Protein AF-A0A1E3VTG2-F1 (afdb_monomer)

pLDDT: mean 77.95, std 13.01, range [46.25, 97.81]

Sequence (248 aa):
MAAVLILLTIQGVWAVYRYDGRGAEDRGYFTLYVVIWAFVPCVMAFLLFLVAHAERYSARYFIFCAPPLAVMTLLAVENIFLSAKKLLSKIKALDPARHYVRYSLIYAIVVALAIAAPGGRQAASLINEDYRGIAQLVVNTVRGNPSESYVLYEANHTGTLNYYLPKMSKGGVRVEDKIRPSYEKLSAQKFREKIDEIDGHDFLIVAFTHKRLKSYPRTVRRLDELYTRHITQLDRRGRGIIVWDTRK

Nearest PDB structures (foldseek):
  5f98-assembly1_E  TM=1.702E-01  e=2.790E+00  Homo sapiens

Mean predicted aligned error: 12.74 Å

Foldseek 3Di:
DVVLVVLLVVLVVVLVVVVPPPDPDPVSVVSVVLSCVLVVQVVVLVVCCVVVVPVDDDPVSCVSSVVSSLVSVLVSVLVVQVVVCVVCVVPVPDNSNVVCVVCVVVVSVVVCCVPVVVVVVVVVVPDPFPLQVQLLQVLCVCVVCVVFFEAEEEADDPQPNQVRNCVNNVPPDGHPYYNYLVCQVDDPVVVVVCLVVHLVGQKYKYFHGPHAPVSRVPVVVVLVVQFPWDDDDADPRRGHITMTGSDD

Structure (mmCIF, N/CA/C/O backbone):
data_AF-A0A1E3VTG2-F1
#
_entry.id   AF-A0A1E3VTG2-F1
#
loop_
_atom_site.group_PDB
_atom_site.id
_atom_site.type_symbol
_atom_site.label_atom_id
_atom_site.label_alt_id
_atom_site.label_comp_id
_atom_site.label_asym_id
_atom_site.label_entity_id
_atom_site.label_seq_id
_atom_site.pdbx_PDB_ins_code
_atom_site.Cartn_x
_atom_site.Cartn_y
_atom_site.Cartn_z
_atom_site.occupancy
_atom_site.B_iso_or_equiv
_atom_site.auth_seq_id
_atom_site.auth_comp_id
_atom_site.auth_asym_id
_atom_site.auth_atom_id
_atom_site.pdbx_PDB_model_num
ATOM 1 N N . MET A 1 1 ? 9.466 4.259 -20.529 1.00 51.44 1 MET A N 1
ATOM 2 C CA . MET A 1 1 ? 9.025 3.107 -21.351 1.00 51.44 1 MET A CA 1
ATOM 3 C C . MET A 1 1 ? 8.801 3.464 -22.816 1.00 51.44 1 MET A C 1
ATOM 5 O O . MET A 1 1 ? 9.387 2.789 -23.645 1.00 51.44 1 MET A O 1
ATOM 9 N N . ALA A 1 2 ? 8.041 4.516 -23.154 1.00 47.06 2 ALA A N 1
ATOM 10 C CA . ALA A 1 2 ? 7.757 4.871 -24.555 1.00 47.06 2 ALA A CA 1
ATOM 11 C C . ALA A 1 2 ? 9.015 5.017 -25.440 1.00 47.06 2 ALA A C 1
ATOM 13 O O . ALA A 1 2 ? 9.063 4.442 -26.517 1.00 47.06 2 ALA A O 1
ATOM 14 N N . ALA A 1 3 ? 10.071 5.684 -24.958 1.00 50.84 3 ALA A N 1
ATOM 15 C CA . ALA A 1 3 ? 11.323 5.837 -25.710 1.00 50.84 3 ALA A CA 1
ATOM 16 C C . ALA A 1 3 ? 12.054 4.506 -25.989 1.00 50.84 3 ALA A C 1
ATOM 18 O O . ALA A 1 3 ? 12.602 4.322 -27.070 1.00 50.84 3 ALA A O 1
ATOM 19 N N . VAL A 1 4 ? 12.025 3.563 -25.038 1.00 57.47 4 VAL A N 1
ATOM 20 C CA . VAL A 1 4 ? 12.628 2.226 -25.198 1.00 57.47 4 VAL A CA 1
ATOM 21 C C . VAL A 1 4 ? 11.831 1.410 -26.212 1.00 57.47 4 VAL A C 1
ATOM 23 O O . VAL A 1 4 ? 12.418 0.794 -27.090 1.00 57.47 4 VAL A O 1
ATOM 26 N N . LEU A 1 5 ? 10.498 1.466 -26.146 1.00 58.22 5 LEU A N 1
ATOM 27 C CA . LEU A 1 5 ? 9.625 0.825 -27.132 1.00 58.22 5 LEU A CA 1
ATOM 28 C C . LEU A 1 5 ? 9.855 1.387 -28.536 1.00 58.22 5 LEU A C 1
ATOM 30 O O . LEU A 1 5 ? 10.013 0.611 -29.464 1.00 58.22 5 LEU A O 1
ATOM 34 N N . ILE A 1 6 ? 9.960 2.709 -28.689 1.00 63.06 6 ILE A N 1
ATOM 35 C CA . ILE A 1 6 ? 10.255 3.345 -29.982 1.00 63.06 6 ILE A CA 1
ATOM 36 C C . ILE A 1 6 ? 11.611 2.872 -30.530 1.00 63.06 6 ILE A C 1
ATOM 38 O O . ILE A 1 6 ? 11.692 2.500 -31.697 1.00 63.06 6 ILE A O 1
ATOM 42 N N . LEU A 1 7 ? 12.656 2.819 -29.695 1.00 60.12 7 LEU A N 1
ATOM 43 C CA . LEU A 1 7 ? 13.973 2.294 -30.082 1.00 60.12 7 LEU A CA 1
ATOM 44 C C . LEU A 1 7 ? 13.910 0.824 -30.518 1.00 60.12 7 LEU A C 1
ATOM 46 O O . LEU A 1 7 ? 14.493 0.471 -31.541 1.00 60.12 7 LEU A O 1
ATOM 50 N N . LEU A 1 8 ? 13.173 -0.016 -29.786 1.00 61.44 8 LEU A N 1
ATOM 51 C CA . LEU A 1 8 ? 12.979 -1.429 -30.123 1.00 61.44 8 LEU A CA 1
ATOM 52 C C . LEU A 1 8 ? 12.202 -1.608 -31.427 1.00 61.44 8 LEU A C 1
ATOM 54 O O . LEU A 1 8 ? 12.576 -2.449 -32.238 1.00 61.44 8 LEU A O 1
ATOM 58 N N . THR A 1 9 ? 11.159 -0.809 -31.658 1.00 64.44 9 THR A N 1
ATOM 59 C CA . THR A 1 9 ? 10.379 -0.853 -32.899 1.00 64.44 9 THR A CA 1
ATOM 60 C C . THR A 1 9 ? 11.227 -0.408 -34.084 1.00 64.44 9 THR A C 1
ATOM 62 O O . THR A 1 9 ? 11.233 -1.080 -35.110 1.00 64.44 9 THR A O 1
ATOM 65 N N . ILE A 1 10 ? 12.001 0.673 -33.934 1.00 65.88 10 ILE A N 1
ATOM 66 C CA . ILE A 1 10 ? 12.930 1.137 -34.971 1.00 65.88 10 ILE A CA 1
ATOM 67 C C . ILE A 1 10 ? 13.956 0.045 -35.279 1.00 65.88 10 ILE A C 1
ATOM 69 O O . ILE A 1 10 ? 14.172 -0.251 -36.449 1.00 65.88 10 ILE A O 1
ATOM 73 N N . GLN A 1 11 ? 14.541 -0.597 -34.263 1.00 64.38 11 GLN A N 1
ATOM 74 C CA . GLN A 1 11 ? 15.494 -1.690 -34.468 1.00 64.38 11 GLN A CA 1
ATOM 75 C C . GLN A 1 11 ? 14.868 -2.934 -35.098 1.00 64.38 11 GLN A C 1
ATOM 77 O O . GLN A 1 11 ? 15.481 -3.515 -35.988 1.00 64.38 11 GLN A O 1
ATOM 82 N N . GLY A 1 12 ? 13.666 -3.330 -34.676 1.00 64.38 12 GLY A N 1
ATOM 83 C CA . GLY A 1 12 ? 12.935 -4.452 -35.263 1.00 64.38 12 GLY A CA 1
ATOM 84 C C . GLY A 1 12 ? 12.633 -4.212 -36.741 1.00 64.38 12 GLY A C 1
ATOM 85 O O . GLY A 1 12 ? 12.955 -5.050 -37.577 1.00 64.38 12 GLY A O 1
ATOM 86 N N . VAL A 1 13 ? 12.121 -3.025 -37.081 1.00 67.06 13 VAL A N 1
ATOM 87 C CA . VAL A 1 13 ? 11.873 -2.615 -38.473 1.00 67.06 13 VAL A CA 1
ATOM 88 C C . VAL A 1 13 ? 13.174 -2.583 -39.277 1.00 67.06 13 VAL A C 1
ATOM 90 O O . VAL A 1 13 ? 13.206 -3.071 -40.401 1.00 67.06 13 VAL A O 1
ATOM 93 N N . TRP A 1 14 ? 14.269 -2.074 -38.708 1.00 65.06 14 TRP A N 1
ATOM 94 C CA . TRP A 1 14 ? 15.571 -2.050 -39.384 1.00 65.06 14 TRP A CA 1
ATOM 95 C C . TRP A 1 14 ? 16.183 -3.440 -39.589 1.00 65.06 14 TRP A C 1
ATOM 97 O O . TRP A 1 14 ? 16.824 -3.675 -40.613 1.00 65.06 14 TRP A O 1
ATOM 107 N N . ALA A 1 15 ? 15.999 -4.354 -38.634 1.00 62.72 15 ALA A N 1
ATOM 108 C CA . ALA A 1 15 ? 16.453 -5.738 -38.734 1.00 62.72 15 ALA A CA 1
ATOM 109 C C . ALA A 1 15 ? 15.688 -6.490 -39.831 1.00 62.72 15 ALA A C 1
ATOM 111 O O . ALA A 1 15 ? 16.312 -7.152 -40.656 1.00 62.72 15 ALA A O 1
ATOM 112 N N . VAL A 1 16 ? 14.363 -6.314 -39.893 1.00 64.75 16 VAL A N 1
ATOM 113 C CA . VAL A 1 16 ? 13.509 -6.885 -40.947 1.00 64.75 16 VAL A CA 1
ATOM 114 C C . VAL A 1 16 ? 13.827 -6.270 -42.314 1.00 64.75 16 VAL A C 1
ATOM 116 O O . VAL A 1 16 ? 13.991 -6.994 -43.288 1.00 64.75 16 VAL A O 1
ATOM 119 N N . TYR A 1 17 ? 14.011 -4.950 -42.393 1.00 65.56 17 TYR A N 1
ATOM 120 C CA . TYR A 1 17 ? 14.356 -4.268 -43.645 1.00 65.56 17 TYR A CA 1
ATOM 121 C C . TYR A 1 17 ? 15.723 -4.697 -44.202 1.00 65.56 17 TYR A C 1
ATOM 123 O O . TYR A 1 17 ? 15.897 -4.822 -45.410 1.00 65.56 17 TYR A O 1
ATOM 131 N N . ARG A 1 18 ? 16.711 -4.951 -43.332 1.00 61.56 18 ARG A N 1
ATOM 132 C CA . ARG A 1 18 ? 18.023 -5.479 -43.745 1.00 61.56 18 ARG A CA 1
ATOM 133 C C . ARG A 1 18 ? 17.995 -6.957 -44.123 1.00 61.56 18 ARG A C 1
ATOM 135 O O . ARG A 1 18 ? 18.861 -7.375 -44.880 1.00 61.56 18 ARG A O 1
ATOM 142 N N . TYR A 1 19 ? 17.040 -7.723 -43.606 1.00 59.84 19 TYR A N 1
ATOM 143 C CA . TYR A 1 19 ? 16.868 -9.137 -43.935 1.00 59.84 19 TYR A CA 1
ATOM 144 C C . TYR A 1 19 ? 16.386 -9.346 -45.381 1.00 59.84 19 TYR A C 1
ATOM 146 O O . TYR A 1 19 ? 16.818 -10.289 -46.035 1.00 59.84 19 TYR A O 1
ATOM 154 N N . ASP A 1 20 ? 15.563 -8.431 -45.904 1.00 61.31 20 ASP A N 1
ATOM 155 C CA . ASP A 1 20 ? 15.002 -8.507 -47.265 1.00 61.31 20 ASP A CA 1
ATOM 156 C C . ASP A 1 20 ? 16.006 -8.081 -48.369 1.00 61.31 20 ASP A C 1
ATOM 158 O O . ASP A 1 20 ? 15.794 -8.276 -49.568 1.00 61.31 20 ASP A O 1
ATOM 162 N N . GLY A 1 21 ? 17.157 -7.518 -47.978 1.00 51.09 21 GLY A N 1
ATOM 163 C CA . GLY A 1 21 ? 18.262 -7.191 -48.879 1.00 51.09 21 GLY A CA 1
ATOM 164 C C . GLY A 1 21 ? 19.146 -8.409 -49.150 1.00 51.09 21 GLY A C 1
ATOM 165 O O . GLY A 1 21 ? 19.829 -8.890 -48.252 1.00 51.09 21 GLY A O 1
ATOM 166 N N . ARG A 1 22 ? 19.161 -8.892 -50.400 1.00 46.25 22 ARG A N 1
ATOM 167 C CA . ARG A 1 22 ? 19.969 -10.026 -50.898 1.00 46.25 22 ARG A CA 1
ATOM 168 C C . ARG A 1 22 ? 21.415 -9.998 -50.373 1.00 46.25 22 ARG A C 1
ATOM 170 O O . ARG A 1 22 ? 22.254 -9.273 -50.901 1.00 46.25 22 ARG A O 1
ATOM 177 N N . GLY A 1 23 ? 21.685 -10.819 -49.359 1.00 50.31 23 GLY A N 1
ATOM 178 C CA . GLY A 1 23 ? 22.983 -10.936 -48.693 1.00 50.31 23 GLY A CA 1
ATOM 179 C C . GLY A 1 23 ? 22.854 -10.791 -47.180 1.00 50.31 23 GLY A C 1
ATOM 180 O O . GLY A 1 23 ? 23.375 -9.840 -46.604 1.00 50.31 23 GLY A O 1
ATOM 181 N N . ALA A 1 24 ? 22.142 -11.718 -46.533 1.00 50.94 24 ALA A N 1
ATOM 182 C CA . ALA A 1 24 ? 22.062 -11.767 -45.078 1.00 50.94 24 ALA A CA 1
ATOM 183 C C . ALA A 1 24 ? 23.435 -12.156 -44.499 1.00 50.94 24 ALA A C 1
ATOM 185 O O . ALA A 1 24 ? 23.723 -13.330 -44.288 1.00 50.94 24 ALA A O 1
ATOM 186 N N . GLU A 1 25 ? 24.297 -11.162 -44.273 1.00 64.44 25 GLU A N 1
ATOM 187 C CA . GLU A 1 25 ? 25.484 -11.304 -43.428 1.00 64.44 25 GLU A CA 1
ATOM 188 C C . GLU A 1 25 ? 25.061 -11.843 -42.046 1.00 64.44 25 GLU A C 1
ATOM 190 O O . GLU A 1 25 ? 23.999 -11.467 -41.540 1.00 64.44 25 GLU A O 1
ATOM 195 N N . ASP A 1 26 ? 25.902 -12.654 -41.390 1.00 61.91 26 ASP A N 1
ATOM 196 C CA . ASP A 1 26 ? 25.668 -13.266 -40.060 1.00 61.91 26 ASP A CA 1
ATOM 197 C C . ASP A 1 26 ? 25.101 -12.295 -38.998 1.00 61.91 26 ASP A C 1
ATOM 199 O O . ASP A 1 26 ? 24.380 -12.674 -38.071 1.00 61.91 26 ASP A O 1
ATOM 203 N N . ARG A 1 27 ? 25.372 -10.995 -39.161 1.00 61.59 27 ARG A N 1
ATOM 204 C CA . ARG A 1 27 ? 24.855 -9.899 -38.329 1.00 61.59 27 ARG A CA 1
ATOM 205 C C . ARG A 1 27 ? 23.331 -9.738 -38.370 1.00 61.59 27 ARG A C 1
ATOM 207 O O . ARG A 1 27 ? 22.747 -9.329 -37.363 1.00 61.59 27 ARG A O 1
ATOM 214 N N . GLY A 1 28 ? 22.679 -10.034 -39.494 1.00 66.44 28 GLY A N 1
ATOM 215 C CA . GLY A 1 28 ? 21.219 -9.981 -39.627 1.00 66.44 28 GLY A CA 1
ATOM 216 C C . GLY A 1 28 ? 20.533 -11.038 -38.761 1.00 66.44 28 GLY A C 1
ATOM 217 O O . GLY A 1 28 ? 19.631 -10.712 -37.989 1.00 66.44 28 GLY A O 1
ATOM 218 N N . TYR A 1 29 ? 21.042 -12.274 -38.804 1.00 67.62 29 TYR A N 1
ATOM 219 C CA . TYR A 1 29 ? 20.570 -13.384 -37.970 1.00 67.62 29 TYR A CA 1
ATOM 220 C C . TYR A 1 29 ? 20.795 -13.129 -36.484 1.00 67.62 29 TYR A C 1
ATOM 222 O O . TYR A 1 29 ? 19.887 -13.346 -35.686 1.00 67.62 29 TYR A O 1
ATOM 230 N N . PHE A 1 30 ? 21.964 -12.601 -36.110 1.00 68.50 30 PHE A N 1
ATOM 231 C CA . PHE A 1 30 ? 22.236 -12.222 -34.725 1.00 68.50 30 PHE A CA 1
ATOM 232 C C . PHE A 1 30 ? 21.258 -11.150 -34.225 1.00 68.50 30 PHE A C 1
ATOM 234 O O . PHE A 1 30 ? 20.693 -11.277 -33.143 1.00 68.50 30 PHE A O 1
ATOM 241 N N . THR A 1 31 ? 20.995 -10.117 -35.030 1.00 68.12 31 THR A N 1
ATOM 242 C CA . THR A 1 31 ? 20.059 -9.047 -34.648 1.00 68.12 31 THR A CA 1
ATOM 243 C C . THR A 1 31 ? 18.636 -9.585 -34.484 1.00 68.12 31 THR A C 1
ATOM 245 O O . THR A 1 31 ? 17.983 -9.290 -33.485 1.00 68.12 31 THR A O 1
ATOM 248 N N . LEU A 1 32 ? 18.166 -10.413 -35.422 1.00 71.12 32 LEU A N 1
ATOM 249 C CA . LEU A 1 32 ? 16.850 -11.050 -35.341 1.00 71.12 32 LEU A CA 1
ATOM 250 C C . LEU A 1 32 ? 16.742 -11.966 -34.115 1.00 71.12 32 LEU A C 1
ATOM 252 O O . LEU A 1 32 ? 15.751 -11.904 -33.390 1.00 71.12 32 LEU A O 1
ATOM 256 N N . TYR A 1 33 ? 17.780 -12.764 -33.849 1.00 72.12 33 TYR A N 1
ATOM 257 C CA . TYR A 1 33 ? 17.865 -13.624 -32.672 1.00 72.12 33 TYR A CA 1
ATOM 258 C C . TYR A 1 33 ? 17.707 -12.818 -31.381 1.00 72.12 33 TYR A C 1
ATOM 260 O O . TYR A 1 33 ? 16.887 -13.183 -30.541 1.00 72.12 33 TYR A O 1
ATOM 268 N N . VAL A 1 34 ? 18.420 -11.695 -31.237 1.00 69.12 34 VAL A N 1
ATOM 269 C CA . VAL A 1 34 ? 18.336 -10.853 -30.033 1.00 69.12 34 VAL A CA 1
ATOM 270 C C . VAL A 1 34 ? 16.971 -10.164 -29.913 1.00 69.12 34 VAL A C 1
ATOM 272 O O . VAL A 1 34 ? 16.424 -10.102 -28.811 1.00 69.12 34 VAL A O 1
ATOM 275 N N . VAL A 1 35 ? 16.378 -9.706 -31.023 1.00 71.69 35 VAL A N 1
ATOM 276 C CA . VAL A 1 35 ? 15.015 -9.142 -31.030 1.00 71.69 35 VAL A CA 1
ATOM 277 C C . VAL A 1 35 ? 14.009 -10.182 -30.536 1.00 71.69 35 VAL A C 1
ATOM 279 O O . VAL A 1 35 ? 13.245 -9.903 -29.612 1.00 71.69 35 VAL A O 1
ATOM 282 N N . ILE A 1 36 ? 14.036 -11.395 -31.094 1.00 75.50 36 ILE A N 1
ATOM 283 C CA . ILE A 1 36 ? 13.166 -12.495 -30.660 1.00 75.50 36 ILE A CA 1
ATOM 284 C C . ILE A 1 36 ? 13.399 -12.781 -29.173 1.00 75.50 36 ILE A C 1
ATOM 286 O O . ILE A 1 36 ? 12.442 -12.821 -28.403 1.00 75.50 36 ILE A O 1
ATOM 290 N N . TRP A 1 37 ? 14.655 -12.872 -28.733 1.00 72.19 37 TRP A N 1
ATOM 291 C CA . TRP A 1 37 ? 15.002 -13.089 -27.326 1.00 72.19 37 TRP A CA 1
ATOM 292 C C . TRP A 1 37 ? 14.525 -11.982 -26.376 1.00 72.19 37 TRP A C 1
ATOM 294 O O . TRP A 1 37 ? 14.309 -12.248 -25.196 1.00 72.19 37 TRP A O 1
ATOM 304 N N . ALA A 1 38 ? 14.332 -10.753 -26.856 1.00 69.81 38 ALA A N 1
ATOM 305 C CA . ALA A 1 38 ? 13.773 -9.656 -26.067 1.00 69.81 38 ALA A CA 1
ATOM 306 C C . ALA A 1 38 ? 12.249 -9.666 -25.992 1.00 69.81 38 ALA A C 1
ATOM 308 O O . ALA A 1 38 ? 11.680 -9.328 -24.949 1.00 69.81 38 ALA A O 1
ATOM 309 N N . PHE A 1 39 ? 11.581 -10.099 -27.058 1.00 75.25 39 PHE A N 1
ATOM 310 C CA . PHE A 1 39 ? 10.125 -10.187 -27.081 1.00 75.25 39 PHE A CA 1
ATOM 311 C C . PHE A 1 39 ? 9.596 -11.468 -26.434 1.00 75.25 39 PHE A C 1
ATOM 313 O O . PHE A 1 39 ? 8.553 -11.419 -25.783 1.00 75.25 39 PHE A O 1
ATOM 320 N N . VAL A 1 40 ? 10.315 -12.589 -26.538 1.00 79.12 40 VAL A N 1
ATOM 321 C CA . VAL A 1 40 ? 9.873 -13.887 -26.007 1.00 79.12 40 VAL A CA 1
ATOM 322 C C . VAL A 1 40 ? 9.564 -13.826 -24.505 1.00 79.12 40 VAL A C 1
ATOM 324 O O . VAL A 1 40 ? 8.464 -14.228 -24.142 1.00 79.12 40 VAL A O 1
ATOM 327 N N . PRO A 1 41 ? 10.408 -13.267 -23.614 1.00 73.69 41 PRO A N 1
ATOM 328 C CA . PRO A 1 41 ? 10.080 -13.158 -22.191 1.00 73.69 41 PRO A CA 1
ATOM 329 C C . PRO A 1 41 ? 8.871 -12.259 -21.912 1.00 73.69 41 PRO A C 1
ATOM 331 O O . PRO A 1 41 ? 8.080 -12.570 -21.023 1.00 73.69 41 PRO A O 1
ATOM 334 N N . CYS A 1 42 ? 8.682 -11.188 -22.694 1.00 73.12 42 CYS A N 1
ATOM 335 C CA . CYS A 1 42 ? 7.510 -10.314 -22.583 1.00 73.12 42 CYS A CA 1
ATOM 336 C C . CYS A 1 42 ? 6.220 -11.072 -22.934 1.00 73.12 42 CYS A C 1
ATOM 338 O O . CYS A 1 42 ? 5.240 -11.019 -22.189 1.00 73.12 42 CYS A O 1
ATOM 340 N N . VAL A 1 43 ? 6.239 -11.799 -24.055 1.00 80.12 43 VAL A N 1
ATOM 341 C CA . VAL A 1 43 ? 5.105 -12.595 -24.544 1.00 80.12 43 VAL A CA 1
ATOM 342 C C . VAL A 1 43 ? 4.835 -13.777 -23.616 1.00 80.12 43 VAL A C 1
ATOM 344 O O . VAL A 1 43 ? 3.692 -13.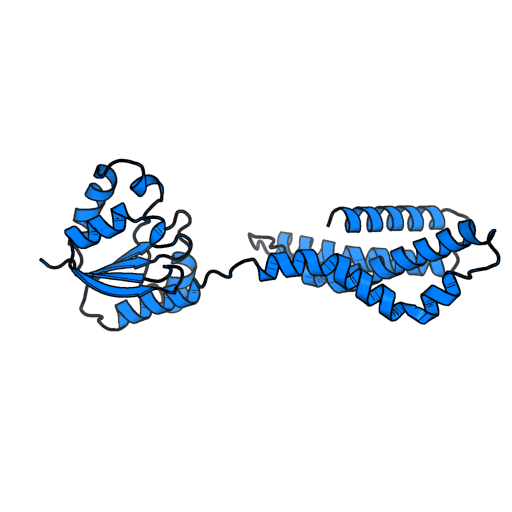996 -23.235 1.00 80.12 43 VAL A O 1
ATOM 347 N N . MET A 1 44 ? 5.870 -14.493 -23.177 1.00 77.38 44 MET A N 1
ATOM 348 C CA . MET A 1 44 ? 5.748 -15.609 -22.237 1.00 77.38 44 MET A CA 1
ATOM 349 C C . MET A 1 44 ? 5.187 -15.160 -20.891 1.00 77.38 44 MET A C 1
ATOM 351 O O . MET A 1 44 ? 4.300 -15.821 -20.361 1.00 77.38 44 MET A O 1
ATOM 355 N N . ALA A 1 45 ? 5.643 -14.023 -20.353 1.00 72.69 45 ALA A N 1
ATOM 356 C CA . ALA A 1 45 ? 5.059 -13.456 -19.143 1.00 72.69 45 ALA A CA 1
ATOM 357 C C . ALA A 1 45 ? 3.568 -13.158 -19.352 1.00 72.69 45 ALA A C 1
ATOM 359 O O . ALA A 1 45 ? 2.747 -13.579 -18.543 1.00 72.69 45 ALA A O 1
ATOM 360 N N . PHE A 1 46 ? 3.205 -12.492 -20.454 1.00 76.44 46 PHE A N 1
ATOM 361 C CA . PHE A 1 46 ? 1.809 -12.204 -20.790 1.00 76.44 46 PHE A CA 1
ATOM 362 C C . PHE A 1 46 ? 0.950 -13.477 -20.901 1.00 76.44 46 PHE A C 1
ATOM 364 O O . PHE A 1 46 ? -0.107 -13.553 -20.278 1.00 76.44 46 PHE A O 1
ATOM 371 N N . LEU A 1 47 ? 1.423 -14.495 -21.626 1.00 80.94 47 LEU A N 1
ATOM 372 C CA . LEU A 1 47 ? 0.723 -15.770 -21.803 1.00 80.94 47 LEU A CA 1
ATOM 373 C C . LEU A 1 47 ? 0.576 -16.539 -20.487 1.00 80.94 47 LEU A C 1
ATOM 375 O O . LEU A 1 47 ? -0.508 -17.038 -20.199 1.00 80.94 47 LEU A O 1
ATOM 379 N N . LEU A 1 48 ? 1.622 -16.591 -19.654 1.00 77.19 48 LEU A N 1
ATOM 380 C CA . LEU A 1 48 ? 1.556 -17.215 -18.330 1.00 77.19 48 LEU A CA 1
ATOM 381 C C . LEU A 1 48 ? 0.485 -16.561 -17.453 1.00 77.19 48 LEU A C 1
ATOM 383 O O . LEU A 1 48 ? -0.237 -17.268 -16.761 1.00 77.19 48 LEU A O 1
ATOM 387 N N . PHE A 1 49 ? 0.336 -15.235 -17.505 1.00 70.62 49 PHE A N 1
ATOM 388 C CA . PHE A 1 49 ? -0.737 -14.546 -16.781 1.00 70.62 49 PHE A CA 1
ATOM 389 C C . PHE A 1 49 ? -2.125 -14.840 -17.346 1.00 70.62 49 PHE A C 1
ATOM 391 O O . PHE A 1 49 ? -3.069 -14.986 -16.570 1.00 70.62 49 PHE A O 1
ATOM 398 N N . LEU A 1 50 ? -2.243 -14.948 -18.670 1.00 76.56 50 LEU A N 1
ATOM 399 C CA . LEU A 1 50 ? -3.505 -15.257 -19.338 1.00 76.56 50 LEU A CA 1
ATOM 400 C C . LEU A 1 50 ? -3.984 -16.677 -18.990 1.00 76.56 50 LEU A C 1
ATOM 402 O O . LEU A 1 50 ? -5.163 -16.869 -18.710 1.00 76.56 50 LEU A O 1
ATOM 406 N N . VAL A 1 51 ? -3.060 -17.641 -18.930 1.00 83.19 51 VAL A N 1
ATOM 407 C CA . VAL A 1 51 ? -3.343 -19.047 -18.593 1.00 83.19 51 VAL A CA 1
ATOM 408 C C . VAL A 1 51 ? -3.524 -19.265 -17.087 1.00 83.19 51 VAL A C 1
ATOM 410 O O . VAL A 1 51 ? -4.391 -20.030 -16.681 1.00 83.19 51 VAL A O 1
ATOM 413 N N . ALA A 1 52 ? -2.739 -18.602 -16.232 1.00 74.31 52 ALA A N 1
ATOM 414 C CA . ALA A 1 52 ? -2.772 -18.832 -14.784 1.00 74.31 52 ALA A CA 1
ATOM 415 C C . ALA A 1 52 ? -3.972 -18.188 -14.063 1.00 74.31 52 ALA A C 1
ATOM 417 O O . ALA A 1 52 ? -4.068 -18.314 -12.843 1.00 74.31 52 ALA A O 1
ATOM 418 N N . HIS A 1 53 ? -4.842 -17.454 -14.771 1.00 65.44 53 HIS A N 1
ATOM 419 C CA . HIS A 1 53 ? -5.962 -16.686 -14.201 1.00 65.44 53 HIS A CA 1
ATOM 420 C C . HIS A 1 53 ? -5.578 -15.808 -12.993 1.00 65.44 53 HIS A C 1
ATOM 422 O O . HIS A 1 53 ? -6.416 -15.446 -12.168 1.00 65.44 53 HIS A O 1
ATOM 428 N N . ALA A 1 54 ? -4.302 -15.435 -12.871 1.00 61.53 54 ALA A N 1
ATOM 429 C CA . ALA A 1 54 ? -3.839 -14.574 -11.799 1.00 61.53 54 ALA A CA 1
ATOM 430 C C . ALA A 1 54 ? -4.341 -13.155 -12.091 1.00 61.53 54 ALA A C 1
ATOM 432 O O . ALA A 1 54 ? -3.784 -12.448 -12.927 1.00 61.53 54 ALA A O 1
ATOM 433 N N . GLU A 1 55 ? -5.402 -12.749 -11.392 1.00 50.25 55 GLU A N 1
ATOM 434 C CA . GLU A 1 55 ? -6.256 -11.587 -11.687 1.00 50.25 55 GLU A CA 1
ATOM 435 C C . GLU A 1 55 ? -5.557 -10.218 -11.800 1.00 50.25 55 GLU A C 1
ATOM 437 O O . GLU A 1 55 ? -6.213 -9.219 -12.093 1.00 50.25 55 GLU A O 1
ATOM 442 N N . ARG A 1 56 ? -4.243 -10.096 -11.563 1.00 56.62 56 ARG A N 1
ATOM 443 C CA . ARG A 1 56 ? -3.540 -8.808 -11.652 1.00 56.62 56 ARG A CA 1
ATOM 444 C C . ARG A 1 56 ? -2.141 -8.945 -12.233 1.00 56.62 56 ARG A C 1
ATOM 446 O O . ARG A 1 56 ? -1.180 -9.243 -11.520 1.00 56.62 56 ARG A O 1
ATOM 453 N N . TYR A 1 57 ? -2.019 -8.598 -13.512 1.00 55.69 57 TYR A N 1
ATOM 454 C CA . TYR A 1 57 ? -0.737 -8.254 -14.114 1.00 55.69 57 TYR A CA 1
ATOM 455 C C . TYR A 1 57 ? -0.126 -7.076 -13.345 1.00 55.69 57 TYR A C 1
ATOM 457 O O . TYR A 1 57 ? -0.640 -5.957 -13.362 1.00 55.69 57 TYR A O 1
ATOM 465 N N . SER A 1 58 ? 0.962 -7.329 -12.622 1.00 60.66 58 SER A N 1
ATOM 466 C CA . SER A 1 58 ? 1.707 -6.284 -11.925 1.00 60.66 58 SER A CA 1
ATOM 467 C C . SER A 1 58 ? 2.945 -5.920 -12.733 1.00 60.66 58 SER A C 1
ATOM 469 O O . SER A 1 58 ? 3.715 -6.793 -13.126 1.00 60.66 58 SER A O 1
ATOM 471 N N . ALA A 1 59 ? 3.196 -4.621 -12.912 1.00 64.75 59 ALA A N 1
ATOM 472 C CA . ALA A 1 59 ? 4.390 -4.123 -13.597 1.00 64.75 59 ALA A CA 1
ATOM 473 C C . ALA A 1 59 ? 5.709 -4.661 -13.001 1.00 64.75 59 ALA A C 1
ATOM 475 O O . ALA A 1 59 ? 6.731 -4.652 -13.676 1.00 64.75 59 ALA A O 1
ATOM 476 N N . ARG A 1 60 ? 5.698 -5.200 -11.772 1.00 66.12 60 ARG A N 1
ATOM 477 C CA . ARG A 1 60 ? 6.853 -5.885 -11.167 1.00 66.12 60 ARG A CA 1
ATOM 478 C C . ARG A 1 60 ? 7.364 -7.070 -11.992 1.00 66.12 60 ARG A C 1
ATOM 480 O O . ARG A 1 60 ? 8.550 -7.361 -11.946 1.00 66.12 60 ARG A O 1
ATOM 487 N N . TYR A 1 61 ? 6.499 -7.734 -12.760 1.00 69.12 61 TYR A N 1
ATOM 488 C CA . TYR A 1 61 ? 6.878 -8.890 -13.576 1.00 69.12 61 TYR A CA 1
ATOM 489 C C . TYR A 1 61 ? 7.657 -8.502 -14.843 1.00 69.12 61 TYR A C 1
ATOM 491 O O . TYR A 1 61 ? 8.332 -9.347 -15.422 1.00 69.12 61 TYR A O 1
ATOM 499 N N . PHE A 1 62 ? 7.680 -7.216 -15.219 1.00 71.06 62 PHE A N 1
ATOM 500 C CA . PHE A 1 62 ? 8.574 -6.723 -16.273 1.00 71.06 62 PHE A CA 1
ATOM 501 C C . PHE A 1 62 ? 10.059 -6.820 -15.899 1.00 71.06 62 PHE A C 1
ATOM 503 O O . PHE A 1 62 ? 10.904 -6.732 -16.786 1.00 71.06 62 PHE A O 1
ATOM 510 N N . ILE A 1 63 ? 10.405 -7.046 -14.624 1.00 72.69 63 ILE A N 1
ATOM 511 C CA . ILE A 1 63 ? 11.803 -7.244 -14.216 1.00 72.69 63 ILE A CA 1
ATOM 512 C C . ILE A 1 63 ? 12.448 -8.439 -14.929 1.00 72.69 63 ILE A C 1
ATOM 514 O O . ILE A 1 63 ? 13.627 -8.389 -15.266 1.00 72.69 63 ILE A O 1
ATOM 518 N N . PHE A 1 64 ? 11.664 -9.472 -15.253 1.00 67.81 64 PHE A N 1
ATOM 519 C CA . PHE A 1 64 ? 12.136 -10.637 -16.006 1.00 67.81 64 PHE A CA 1
ATOM 520 C C . PHE A 1 64 ? 12.473 -10.305 -17.465 1.00 67.81 64 PHE A C 1
ATOM 522 O O . PHE A 1 64 ? 13.244 -11.014 -18.101 1.00 67.81 64 PHE A O 1
ATOM 529 N N . CYS A 1 65 ? 11.941 -9.197 -17.981 1.00 71.69 65 CYS A N 1
ATOM 530 C CA . CYS A 1 65 ? 12.254 -8.689 -19.312 1.00 71.69 65 CYS A CA 1
ATOM 531 C C . CYS A 1 65 ? 13.481 -7.761 -19.301 1.00 71.69 65 CYS A C 1
ATOM 533 O O . CYS A 1 65 ? 13.969 -7.388 -20.364 1.00 71.69 65 CYS A O 1
ATOM 535 N N . ALA A 1 66 ? 14.004 -7.375 -18.130 1.00 73.75 66 ALA A N 1
ATOM 536 C CA . ALA A 1 66 ? 15.092 -6.404 -18.033 1.00 73.75 66 ALA A CA 1
ATOM 537 C C . ALA A 1 66 ? 16.414 -6.873 -18.680 1.00 73.75 66 ALA A C 1
ATOM 539 O O . ALA A 1 66 ? 16.991 -6.073 -19.419 1.00 73.75 66 ALA A O 1
ATOM 540 N N . PRO A 1 67 ? 16.894 -8.124 -18.491 1.00 70.81 67 PRO A N 1
ATOM 541 C CA . PRO A 1 67 ? 18.143 -8.570 -19.113 1.00 70.81 67 PRO A CA 1
ATOM 542 C C . PRO A 1 67 ? 18.151 -8.476 -20.648 1.00 70.81 67 PRO A C 1
ATOM 544 O O . PRO A 1 67 ? 19.063 -7.849 -21.189 1.00 70.81 67 PRO A O 1
ATOM 547 N N . PRO A 1 68 ? 17.155 -9.002 -21.387 1.00 68.56 68 PRO A N 1
ATOM 548 C CA . PRO A 1 68 ? 17.199 -8.910 -22.841 1.00 68.56 68 PRO A CA 1
ATOM 549 C C . PRO A 1 68 ? 16.891 -7.494 -23.358 1.00 68.56 68 PRO A C 1
ATOM 551 O O . PRO A 1 68 ? 17.449 -7.081 -24.375 1.00 68.56 68 PRO A O 1
ATOM 554 N N . LEU A 1 69 ? 16.095 -6.693 -22.634 1.00 69.88 69 LEU A N 1
ATOM 555 C CA . LEU A 1 69 ? 15.919 -5.268 -22.943 1.00 69.88 69 LEU A CA 1
ATOM 556 C C . LEU A 1 69 ? 17.231 -4.479 -22.802 1.00 69.88 69 LEU A C 1
ATOM 558 O O . LEU A 1 69 ? 17.483 -3.561 -23.587 1.00 69.88 69 LEU A O 1
ATOM 562 N N . ALA A 1 70 ? 18.084 -4.837 -21.838 1.00 72.25 70 ALA A N 1
ATOM 563 C CA . ALA A 1 70 ? 19.398 -4.222 -21.670 1.00 72.25 70 ALA A CA 1
ATOM 564 C C . ALA A 1 70 ? 20.323 -4.527 -22.860 1.00 72.25 70 ALA A C 1
ATOM 566 O O . ALA A 1 70 ? 20.945 -3.607 -23.392 1.00 72.25 70 ALA A O 1
ATOM 567 N N . VAL A 1 71 ? 20.352 -5.781 -23.331 1.00 70.12 71 VAL A N 1
ATOM 568 C CA . VAL A 1 71 ? 21.128 -6.184 -24.521 1.00 70.12 71 VAL A CA 1
ATOM 569 C C . VAL A 1 71 ? 20.662 -5.416 -25.760 1.00 70.12 71 VAL A C 1
ATOM 571 O O . VAL A 1 71 ? 21.480 -4.828 -26.464 1.00 70.12 71 VAL A O 1
ATOM 574 N N . MET A 1 72 ? 19.349 -5.339 -25.990 1.00 68.94 72 MET A N 1
ATOM 575 C CA . MET A 1 72 ? 18.783 -4.574 -27.106 1.00 68.94 72 MET A CA 1
ATOM 576 C C . MET A 1 72 ? 19.130 -3.086 -27.037 1.00 68.94 72 MET A C 1
ATOM 578 O O . MET A 1 72 ? 19.489 -2.479 -28.041 1.00 68.94 72 MET A O 1
ATOM 582 N N . THR A 1 73 ? 19.069 -2.491 -25.846 1.00 70.38 73 THR A N 1
ATOM 583 C CA . THR A 1 73 ? 19.440 -1.083 -25.659 1.00 70.38 73 THR A CA 1
ATOM 584 C C . THR A 1 73 ? 20.908 -0.852 -26.025 1.00 70.38 73 THR A C 1
ATOM 586 O O . THR A 1 73 ? 21.222 0.124 -26.704 1.00 70.38 73 THR A O 1
ATOM 589 N N . LEU A 1 74 ? 21.804 -1.759 -25.628 1.00 72.25 74 LEU A N 1
ATOM 590 C CA . LEU A 1 74 ? 23.227 -1.668 -25.950 1.00 72.25 74 LEU A CA 1
ATOM 591 C C . LEU A 1 74 ? 23.477 -1.776 -27.464 1.00 72.25 74 LEU A C 1
ATOM 593 O O . LEU A 1 74 ? 24.203 -0.955 -28.024 1.00 72.25 74 LEU A O 1
ATOM 597 N N . LEU A 1 75 ? 22.811 -2.719 -28.140 1.00 69.81 75 LEU A N 1
ATOM 598 C CA . LEU A 1 75 ? 22.876 -2.859 -29.600 1.00 69.81 75 LEU A CA 1
ATOM 599 C C . LEU A 1 75 ? 22.283 -1.647 -30.332 1.00 69.81 75 LEU A C 1
ATOM 601 O O . LEU A 1 75 ? 22.755 -1.276 -31.409 1.00 69.81 75 LEU A O 1
ATOM 605 N N . ALA A 1 76 ? 21.246 -1.017 -29.778 1.00 69.25 76 ALA A N 1
ATOM 606 C CA . ALA A 1 76 ? 20.676 0.214 -30.318 1.00 69.25 76 ALA A CA 1
ATOM 607 C C . ALA A 1 76 ? 21.662 1.375 -30.229 1.00 69.25 76 ALA A C 1
ATOM 609 O O . ALA A 1 76 ? 21.888 2.067 -31.222 1.00 69.25 76 ALA A O 1
ATOM 610 N N . VAL A 1 77 ? 22.304 1.537 -29.074 1.00 71.44 77 VAL A N 1
ATOM 611 C CA . VAL A 1 77 ? 23.349 2.541 -28.865 1.00 71.44 77 VAL A CA 1
ATOM 612 C C . VAL A 1 77 ? 24.519 2.309 -29.823 1.00 71.44 77 VAL A C 1
ATOM 614 O O . VAL A 1 77 ? 24.932 3.240 -30.513 1.00 71.44 77 VAL A O 1
ATOM 617 N N . GLU A 1 78 ? 25.002 1.073 -29.954 1.00 71.75 78 GLU A N 1
ATOM 618 C CA . GLU A 1 78 ? 26.079 0.729 -30.888 1.00 71.75 78 GLU A CA 1
ATOM 619 C C . GLU A 1 78 ? 25.718 1.077 -32.343 1.00 71.75 78 GLU A C 1
ATOM 621 O O . GLU A 1 78 ? 26.503 1.716 -33.049 1.00 71.75 78 GLU A O 1
ATOM 626 N N . ASN A 1 79 ? 24.506 0.736 -32.792 1.00 68.69 79 ASN A N 1
ATOM 627 C CA . ASN A 1 79 ? 24.044 1.068 -34.141 1.00 68.69 79 ASN A CA 1
ATOM 628 C C . ASN A 1 79 ? 23.928 2.581 -34.376 1.00 68.69 79 ASN A C 1
ATOM 630 O O . ASN A 1 79 ? 24.232 3.050 -35.479 1.00 68.69 79 ASN A O 1
ATOM 634 N N . ILE A 1 80 ? 23.528 3.353 -33.359 1.00 69.75 80 ILE A N 1
ATOM 635 C CA . ILE A 1 80 ? 23.524 4.820 -33.417 1.00 69.75 80 ILE A CA 1
ATOM 636 C C . ILE A 1 80 ? 24.954 5.334 -33.602 1.00 69.75 80 ILE A C 1
ATOM 638 O O . ILE A 1 80 ? 25.188 6.142 -34.497 1.00 69.75 80 ILE A O 1
ATOM 642 N N . PHE A 1 81 ? 25.927 4.828 -32.838 1.00 69.75 81 PHE A N 1
ATOM 643 C CA . PHE A 1 81 ? 27.332 5.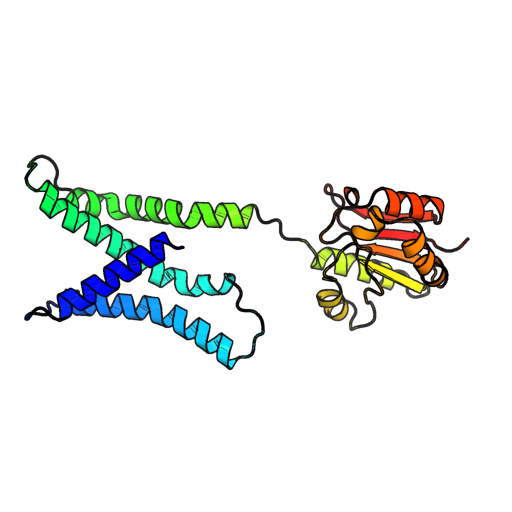232 -32.965 1.00 69.75 81 PHE A CA 1
ATOM 644 C C . PHE A 1 81 ? 27.941 4.863 -34.323 1.00 69.75 81 PHE A C 1
ATOM 646 O O . PHE A 1 81 ? 28.638 5.679 -34.928 1.00 69.75 81 PHE A O 1
ATOM 653 N N . LEU A 1 82 ? 27.658 3.669 -34.845 1.00 68.81 82 LEU A N 1
ATOM 654 C CA . LEU A 1 82 ? 28.115 3.245 -36.172 1.00 68.81 82 LEU A CA 1
ATOM 655 C C . LEU A 1 82 ? 27.489 4.079 -37.298 1.00 68.81 82 LEU A C 1
ATOM 657 O O . LEU A 1 82 ? 28.163 4.424 -38.271 1.00 68.81 82 LEU A O 1
ATOM 661 N N . SER A 1 83 ? 26.215 4.443 -37.160 1.00 68.19 83 SER A N 1
ATOM 662 C CA . SER A 1 83 ? 25.527 5.315 -38.118 1.00 68.19 83 SER A CA 1
ATOM 663 C C . SER A 1 83 ? 26.050 6.750 -38.033 1.00 68.19 83 SER A C 1
ATOM 665 O O . SER A 1 83 ? 26.338 7.365 -39.059 1.00 68.19 83 SER A O 1
ATOM 667 N N . ALA A 1 84 ? 26.288 7.249 -36.818 1.00 67.81 84 ALA A N 1
ATOM 668 C CA . ALA A 1 84 ? 26.928 8.534 -36.576 1.00 67.81 84 ALA A CA 1
ATOM 669 C C . ALA A 1 84 ? 28.350 8.565 -37.150 1.00 67.81 84 ALA A C 1
ATOM 671 O O . ALA A 1 84 ? 28.721 9.564 -37.752 1.00 67.81 84 ALA A O 1
ATOM 672 N N . LYS A 1 85 ? 29.119 7.467 -37.074 1.00 66.75 85 LYS A N 1
ATOM 673 C CA . LYS A 1 85 ? 30.433 7.346 -37.729 1.00 66.75 85 LYS A CA 1
ATOM 674 C C . LYS A 1 85 ? 30.343 7.537 -39.243 1.00 66.75 85 LYS A C 1
ATOM 676 O O . LYS A 1 85 ? 31.202 8.213 -39.787 1.00 66.75 85 LYS A O 1
ATOM 681 N N . LYS A 1 86 ? 29.323 7.003 -39.926 1.00 65.62 86 LYS A N 1
ATOM 682 C CA . LYS A 1 86 ? 29.133 7.231 -41.376 1.00 65.62 86 LYS A CA 1
ATOM 683 C C . LYS A 1 86 ? 28.823 8.694 -41.715 1.00 65.62 86 LYS A C 1
ATOM 685 O O . LYS A 1 86 ? 29.209 9.167 -42.777 1.00 65.62 86 LYS A O 1
ATOM 690 N N . LEU A 1 87 ? 28.138 9.408 -40.821 1.00 65.00 87 LEU A N 1
ATOM 691 C CA . LEU A 1 87 ? 27.858 10.842 -40.962 1.00 65.00 87 LEU A CA 1
ATOM 692 C C . LEU A 1 87 ? 29.081 11.711 -40.619 1.00 65.00 87 LEU A C 1
ATOM 694 O O . LEU A 1 87 ? 29.370 12.682 -41.315 1.00 65.00 87 LEU A O 1
ATOM 698 N N . LEU A 1 88 ? 29.816 11.340 -39.570 1.00 64.50 88 LEU A N 1
ATOM 699 C CA . LEU A 1 88 ? 30.958 12.071 -39.015 1.00 64.50 88 LEU A CA 1
ATOM 700 C C . LEU A 1 88 ? 32.298 11.696 -39.653 1.00 64.50 88 LEU A C 1
ATOM 702 O O . LEU A 1 88 ? 33.268 12.412 -39.443 1.00 64.50 88 LEU A O 1
ATOM 706 N N . SER A 1 89 ? 32.380 10.643 -40.472 1.00 60.22 89 SER A N 1
ATOM 707 C CA . SER A 1 89 ? 33.619 10.227 -41.152 1.00 60.22 89 SER A CA 1
ATOM 708 C C . SER A 1 89 ? 34.175 11.278 -42.116 1.00 60.22 89 SER A C 1
ATOM 710 O O . SER A 1 89 ? 35.308 11.150 -42.574 1.00 60.22 89 SER A O 1
ATOM 712 N N . LYS A 1 90 ? 33.403 12.329 -42.421 1.00 59.78 90 LYS A N 1
ATOM 713 C CA . LYS A 1 90 ? 33.879 13.521 -43.136 1.00 59.78 90 LYS A CA 1
ATOM 714 C C . LYS A 1 90 ? 34.788 14.412 -42.274 1.00 59.78 90 LYS A C 1
ATOM 716 O O . LYS A 1 90 ? 35.576 15.179 -42.816 1.00 59.78 90 LYS A O 1
ATOM 721 N N . ILE A 1 91 ? 34.721 14.289 -40.950 1.00 62.25 91 ILE A N 1
ATOM 722 C CA . ILE A 1 91 ? 35.523 15.036 -39.980 1.00 62.25 91 ILE A CA 1
ATOM 723 C C . ILE A 1 91 ? 36.643 14.107 -39.489 1.00 62.25 91 ILE A C 1
ATOM 725 O O . ILE A 1 91 ? 36.461 13.316 -38.568 1.00 62.25 91 ILE A O 1
ATOM 729 N N . LYS A 1 92 ? 37.822 14.190 -40.120 1.00 56.94 92 LYS A N 1
ATOM 730 C CA . LYS A 1 92 ? 38.986 13.297 -39.901 1.00 56.94 92 LYS A CA 1
ATOM 731 C C . LYS A 1 92 ? 39.544 13.248 -38.463 1.00 56.94 92 LYS A C 1
ATOM 733 O O . LYS A 1 92 ? 40.431 12.444 -38.198 1.00 56.94 92 LYS A O 1
ATOM 738 N N . ALA A 1 93 ? 39.073 14.094 -37.548 1.00 58.22 93 ALA A N 1
ATOM 739 C CA . ALA A 1 93 ? 39.695 14.297 -36.239 1.00 58.22 93 ALA A CA 1
ATOM 740 C C . ALA A 1 93 ? 39.205 13.349 -35.127 1.00 58.22 93 ALA A C 1
ATOM 742 O O . ALA A 1 93 ? 39.865 13.235 -34.098 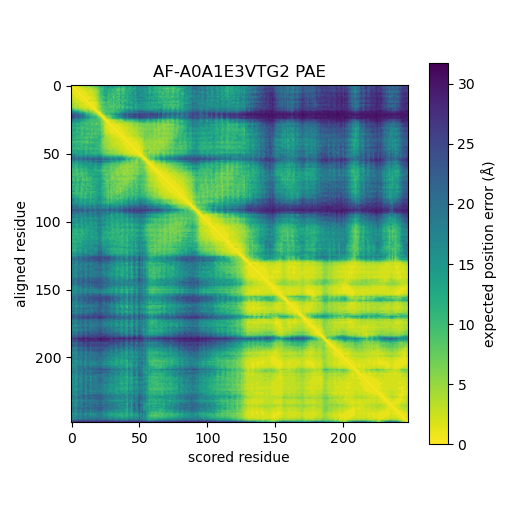1.00 58.22 93 ALA A O 1
ATOM 743 N N . LEU A 1 94 ? 38.075 12.655 -35.302 1.00 57.75 94 LEU A N 1
ATOM 744 C CA . LEU A 1 94 ? 37.495 11.789 -34.271 1.00 57.75 94 LEU A CA 1
ATOM 745 C C . LEU A 1 94 ? 37.026 10.476 -34.904 1.00 57.75 94 LEU A C 1
ATOM 747 O O . LEU A 1 94 ? 36.193 10.493 -35.804 1.00 57.75 94 LEU A O 1
ATOM 751 N N . ASP A 1 95 ? 37.537 9.336 -34.422 1.00 65.25 95 ASP A N 1
ATOM 752 C CA . ASP A 1 95 ? 36.949 8.021 -34.711 1.00 65.25 95 ASP A CA 1
ATOM 753 C C . ASP A 1 95 ? 35.985 7.642 -33.571 1.00 65.25 95 ASP A C 1
ATOM 755 O O . ASP A 1 95 ? 36.407 7.032 -32.578 1.00 65.25 95 ASP A O 1
ATOM 759 N N . PRO A 1 96 ? 34.693 8.008 -33.672 1.00 64.31 96 PRO A N 1
ATOM 760 C CA . PRO A 1 96 ? 33.717 7.773 -32.613 1.00 64.31 96 PRO A CA 1
ATOM 761 C C . PRO A 1 96 ? 33.548 6.288 -32.278 1.00 64.31 96 PRO A C 1
ATOM 763 O O . PRO A 1 96 ? 33.251 5.964 -31.132 1.00 64.31 96 PRO A O 1
ATOM 766 N N . ALA A 1 97 ? 33.806 5.371 -33.219 1.00 65.50 97 ALA A N 1
ATOM 767 C CA . ALA A 1 97 ? 33.726 3.937 -32.937 1.00 65.50 97 ALA A CA 1
ATOM 768 C C . ALA A 1 97 ? 34.865 3.471 -32.019 1.00 65.50 97 ALA A C 1
ATOM 770 O O . ALA A 1 97 ? 34.639 2.696 -31.093 1.00 65.50 97 ALA A O 1
ATOM 771 N N . ARG A 1 98 ? 36.086 3.978 -32.226 1.00 70.56 98 ARG A N 1
ATOM 772 C CA . ARG A 1 98 ? 37.242 3.635 -31.382 1.00 70.56 98 ARG A CA 1
ATOM 773 C C . ARG A 1 98 ? 37.085 4.192 -29.969 1.00 70.56 98 ARG A C 1
ATOM 775 O O . ARG A 1 98 ? 37.448 3.530 -28.999 1.00 70.56 98 ARG A O 1
ATOM 782 N N . HIS A 1 99 ? 36.511 5.389 -29.860 1.00 74.31 99 HIS A N 1
ATOM 783 C CA . HIS A 1 99 ? 36.185 6.008 -28.579 1.00 74.31 99 HIS A CA 1
ATOM 784 C C . HIS A 1 99 ? 35.079 5.234 -27.845 1.00 74.31 99 HIS A C 1
ATOM 786 O O . HIS A 1 99 ? 35.241 4.905 -26.673 1.00 74.31 99 HIS A O 1
ATOM 792 N N . TYR A 1 100 ? 34.009 4.849 -28.547 1.00 70.69 100 TYR A N 1
ATOM 793 C CA . TYR A 1 100 ? 32.935 4.030 -27.984 1.00 70.69 100 TYR A CA 1
ATOM 794 C C . TYR A 1 100 ? 33.441 2.688 -27.449 1.00 70.69 100 TYR A C 1
ATOM 796 O O . TYR A 1 100 ? 33.145 2.348 -26.312 1.00 70.69 100 TYR A O 1
ATOM 804 N N . VAL A 1 101 ? 34.255 1.952 -28.216 1.00 73.56 101 VAL A N 1
ATOM 805 C CA . VAL A 1 101 ? 34.807 0.660 -27.767 1.00 73.56 101 VAL A CA 1
ATOM 806 C C . VAL A 1 101 ? 35.669 0.836 -26.514 1.00 73.56 101 VAL A C 1
ATOM 808 O O . VAL A 1 101 ? 35.505 0.091 -25.547 1.00 73.56 101 VAL A O 1
ATOM 811 N N . ARG A 1 102 ? 36.534 1.862 -26.494 1.00 76.69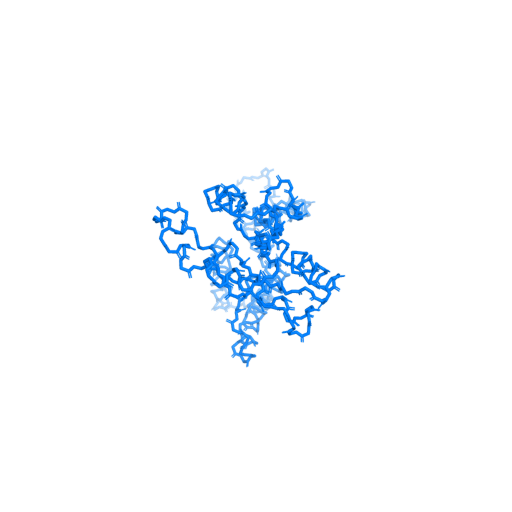 102 ARG A N 1
ATOM 812 C CA . ARG A 1 102 ? 37.428 2.156 -25.363 1.00 76.69 102 ARG A CA 1
ATOM 813 C C . ARG A 1 102 ? 36.677 2.539 -24.083 1.00 76.69 102 ARG A C 1
ATOM 815 O O . ARG A 1 102 ? 37.146 2.212 -22.999 1.00 76.69 102 ARG A O 1
ATOM 822 N N . TYR A 1 103 ? 35.531 3.208 -24.205 1.00 78.56 103 TYR A N 1
ATOM 823 C CA . TYR A 1 103 ? 34.728 3.695 -23.075 1.00 78.56 103 TYR A CA 1
ATOM 824 C C . TYR A 1 103 ? 33.355 3.015 -22.970 1.00 78.56 103 TYR A C 1
ATOM 826 O O . TYR A 1 103 ? 32.437 3.546 -22.345 1.00 78.56 103 TYR A O 1
ATOM 834 N N . SER A 1 104 ? 33.212 1.824 -23.554 1.00 71.75 104 SER A N 1
ATOM 835 C CA . SER A 1 104 ? 31.941 1.094 -23.675 1.00 71.75 104 SER A CA 1
ATOM 836 C C . SER A 1 104 ? 31.274 0.845 -22.322 1.00 71.75 104 SER A C 1
ATOM 838 O O . SER A 1 104 ? 30.072 1.056 -22.180 1.00 71.75 104 SER A O 1
ATOM 840 N N . LEU A 1 105 ? 32.061 0.504 -21.298 1.00 71.88 105 LEU A N 1
ATOM 841 C CA . LEU A 1 105 ? 31.581 0.346 -19.924 1.00 71.88 105 LEU A CA 1
ATOM 842 C C . LEU A 1 105 ? 30.990 1.647 -19.356 1.00 71.88 105 LEU A C 1
ATOM 844 O O . LEU A 1 105 ? 29.935 1.617 -18.727 1.00 71.88 105 LEU A O 1
ATOM 848 N N . ILE A 1 106 ? 31.637 2.793 -19.597 1.00 76.50 106 ILE A N 1
ATOM 849 C CA . ILE A 1 106 ? 31.159 4.098 -19.115 1.00 76.50 106 ILE A CA 1
ATOM 850 C C . ILE A 1 106 ? 29.830 4.437 -19.788 1.00 76.50 106 ILE A C 1
ATOM 852 O O . ILE A 1 106 ? 28.874 4.803 -19.107 1.00 76.50 106 ILE A O 1
ATOM 856 N N . TYR A 1 107 ? 29.737 4.256 -21.108 1.00 75.00 107 TYR A N 1
ATOM 857 C CA . TYR A 1 107 ? 28.486 4.468 -21.835 1.00 75.00 107 TYR A CA 1
ATOM 858 C C . TYR A 1 107 ? 27.376 3.527 -21.360 1.00 75.00 107 TYR A C 1
ATOM 860 O O . TYR A 1 107 ? 26.252 3.983 -21.155 1.00 75.00 107 TYR A O 1
ATOM 868 N N . ALA A 1 108 ? 27.682 2.251 -21.109 1.00 71.62 108 ALA A N 1
ATOM 869 C CA . ALA A 1 108 ? 26.719 1.296 -20.568 1.00 71.62 108 ALA A CA 1
ATOM 870 C C . ALA A 1 108 ? 26.194 1.731 -19.190 1.00 71.62 108 ALA A C 1
ATOM 872 O O . ALA A 1 108 ? 24.984 1.712 -18.969 1.00 71.62 108 ALA A O 1
ATOM 873 N N . ILE A 1 109 ? 27.071 2.196 -18.291 1.00 76.25 109 ILE A N 1
ATOM 874 C CA . ILE A 1 109 ? 26.682 2.725 -16.974 1.00 76.25 109 ILE A CA 1
ATOM 875 C C . ILE A 1 109 ? 25.801 3.970 -17.124 1.00 76.25 109 ILE A C 1
ATOM 877 O O . ILE A 1 109 ? 24.753 4.055 -16.486 1.00 76.25 109 ILE A O 1
ATOM 881 N N . VAL A 1 110 ? 26.184 4.921 -17.981 1.00 79.62 110 VAL A N 1
ATOM 882 C CA . VAL A 1 110 ? 25.415 6.157 -18.206 1.00 79.62 110 VAL A CA 1
ATOM 883 C C . VAL A 1 110 ? 24.025 5.846 -18.757 1.00 79.62 110 VAL A C 1
ATOM 885 O O . VAL A 1 110 ? 23.039 6.385 -18.259 1.00 79.62 110 VAL A O 1
ATOM 888 N N . VAL A 1 111 ? 23.920 4.949 -19.739 1.00 75.56 111 VAL A N 1
ATOM 889 C CA . VAL A 1 111 ? 22.637 4.534 -20.327 1.00 75.56 111 VAL A CA 1
ATOM 890 C C . VAL A 1 111 ? 21.786 3.776 -19.308 1.00 75.56 111 VAL A C 1
ATOM 892 O O . VAL A 1 111 ? 20.596 4.067 -19.170 1.00 75.56 111 VAL A O 1
ATOM 895 N N . ALA A 1 112 ? 22.385 2.858 -18.543 1.00 75.19 112 ALA A N 1
ATOM 896 C CA . ALA A 1 112 ? 21.692 2.137 -17.481 1.00 75.19 112 ALA A CA 1
ATOM 897 C C . ALA A 1 112 ? 21.140 3.099 -16.421 1.00 75.19 112 ALA A C 1
ATOM 899 O O . ALA A 1 112 ? 19.970 2.997 -16.056 1.00 75.19 112 ALA A O 1
ATOM 900 N N . LEU A 1 113 ? 21.932 4.081 -15.978 1.00 77.31 113 LEU A N 1
ATOM 901 C CA . LEU A 1 113 ? 21.483 5.114 -15.044 1.00 77.31 113 LEU A CA 1
ATOM 902 C C . LEU A 1 113 ? 20.397 6.003 -15.659 1.00 77.31 113 LEU A C 1
ATOM 904 O O . LEU A 1 113 ? 19.384 6.242 -15.011 1.00 77.31 113 LEU A O 1
ATOM 908 N N . ALA A 1 114 ? 20.544 6.451 -16.905 1.00 77.69 114 ALA A N 1
ATOM 909 C CA . ALA A 1 114 ? 19.554 7.304 -17.564 1.00 77.69 114 ALA A CA 1
ATOM 910 C C . ALA A 1 114 ? 18.179 6.623 -17.697 1.00 77.69 114 ALA A C 1
ATOM 912 O O . ALA A 1 114 ? 17.146 7.278 -17.554 1.00 77.69 114 ALA A O 1
ATOM 913 N N . ILE A 1 115 ? 18.155 5.307 -17.933 1.00 73.75 115 ILE A N 1
ATOM 914 C CA . ILE A 1 115 ? 16.917 4.530 -18.082 1.00 73.75 115 ILE A CA 1
ATOM 915 C C . ILE A 1 115 ? 16.361 4.093 -16.723 1.00 73.75 115 ILE A C 1
ATOM 917 O O . ILE A 1 115 ? 15.159 4.225 -16.476 1.00 73.75 115 ILE A O 1
ATOM 921 N N . ALA A 1 116 ? 17.210 3.563 -15.840 1.00 74.38 116 ALA A N 1
ATOM 922 C CA . ALA A 1 116 ? 16.777 2.953 -14.588 1.00 74.38 116 ALA A CA 1
ATOM 923 C C . ALA A 1 116 ? 16.607 3.967 -13.452 1.00 74.38 116 ALA A C 1
ATOM 925 O O . ALA A 1 116 ? 15.691 3.806 -12.651 1.00 74.38 116 ALA A O 1
ATOM 926 N N . ALA A 1 117 ? 17.431 5.018 -13.363 1.00 75.69 117 ALA A N 1
ATOM 927 C CA . ALA A 1 117 ? 17.396 5.945 -12.229 1.00 75.69 117 ALA A CA 1
ATOM 928 C C . ALA A 1 117 ? 16.066 6.705 -12.081 1.00 75.69 117 ALA A C 1
ATOM 930 O O . ALA A 1 117 ? 15.616 6.837 -10.944 1.00 75.69 117 ALA A O 1
ATOM 931 N N . PRO A 1 118 ? 15.377 7.163 -13.149 1.00 75.62 118 PRO A N 1
ATOM 932 C CA . PRO A 1 118 ? 14.074 7.812 -12.995 1.00 75.62 118 PRO A CA 1
ATOM 933 C C . PRO A 1 118 ? 13.029 6.870 -12.384 1.00 75.62 118 PRO A C 1
ATOM 935 O O . PRO A 1 118 ? 12.356 7.229 -11.418 1.00 75.62 118 PRO A O 1
ATOM 938 N N . GLY A 1 119 ? 12.945 5.638 -12.900 1.00 72.31 119 GLY A N 1
ATOM 939 C CA . GLY A 1 119 ? 12.034 4.612 -12.388 1.00 72.31 119 GLY A CA 1
ATOM 940 C C . GLY A 1 119 ? 12.419 4.139 -10.987 1.00 72.31 119 GLY A C 1
ATOM 941 O O . GLY A 1 119 ? 11.561 4.023 -10.120 1.00 72.31 119 GLY A O 1
ATOM 942 N N . GLY A 1 120 ? 13.713 3.941 -10.735 1.00 71.31 120 GLY A N 1
ATOM 943 C CA . GLY A 1 120 ? 14.260 3.568 -9.434 1.00 71.31 120 GLY A CA 1
ATOM 944 C C . GLY A 1 120 ? 14.024 4.642 -8.377 1.00 71.31 120 GLY A C 1
ATOM 945 O O . GLY A 1 120 ? 13.607 4.321 -7.272 1.00 71.31 120 GLY A O 1
ATOM 946 N N . ARG A 1 121 ? 14.186 5.925 -8.718 1.00 76.44 121 ARG A N 1
ATOM 947 C CA . ARG A 1 121 ? 13.857 7.049 -7.832 1.00 76.44 121 ARG A CA 1
ATOM 948 C C . ARG A 1 121 ? 12.360 7.114 -7.554 1.00 76.44 121 ARG A C 1
ATOM 950 O O . ARG A 1 121 ? 11.975 7.308 -6.405 1.00 76.44 121 ARG A O 1
ATOM 957 N N . GLN A 1 122 ? 11.520 6.918 -8.571 1.00 73.50 122 GLN A N 1
ATOM 958 C CA . GLN A 1 122 ? 10.070 6.873 -8.392 1.00 73.50 122 GLN A CA 1
ATOM 959 C C . GLN A 1 122 ? 9.657 5.703 -7.484 1.00 73.50 122 GLN A C 1
ATOM 961 O O . GLN A 1 122 ? 8.895 5.906 -6.543 1.00 73.50 122 GLN A O 1
ATOM 966 N N . ALA A 1 123 ? 10.221 4.513 -7.694 1.00 66.38 123 ALA A N 1
ATOM 967 C CA . ALA A 1 123 ? 9.994 3.329 -6.869 1.00 66.38 123 ALA A CA 1
ATOM 968 C C . ALA A 1 123 ? 10.528 3.488 -5.437 1.00 66.38 123 ALA A C 1
ATOM 970 O O . ALA A 1 123 ? 9.841 3.135 -4.488 1.00 66.38 123 ALA A O 1
ATOM 971 N N . ALA A 1 124 ? 11.707 4.081 -5.255 1.00 68.75 124 ALA A N 1
ATOM 972 C CA . ALA A 1 124 ? 12.264 4.374 -3.936 1.00 68.75 124 ALA A CA 1
ATOM 973 C C . ALA A 1 124 ? 11.455 5.450 -3.191 1.00 68.75 124 ALA A C 1
ATOM 975 O O . ALA A 1 124 ? 11.391 5.451 -1.964 1.00 68.75 124 ALA A O 1
ATOM 976 N N . SER A 1 125 ? 10.822 6.367 -3.931 1.00 68.81 125 SER A N 1
ATOM 977 C CA . SER A 1 125 ? 9.914 7.372 -3.372 1.00 68.81 125 SER A CA 1
ATOM 978 C C . SER A 1 125 ? 8.507 6.835 -3.095 1.00 68.81 125 SER A C 1
ATOM 980 O O . SER A 1 125 ? 7.774 7.433 -2.305 1.00 68.81 125 SER A O 1
ATOM 982 N N . LEU A 1 126 ? 8.128 5.709 -3.718 1.00 63.28 126 LEU A N 1
ATOM 983 C CA . LEU A 1 126 ? 6.893 4.999 -3.414 1.00 63.28 126 LEU A CA 1
ATOM 984 C C . LEU A 1 126 ? 7.033 4.398 -2.018 1.00 63.28 126 LEU A C 1
ATOM 986 O O . LEU A 1 126 ? 7.796 3.472 -1.757 1.00 63.28 126 LEU A O 1
ATOM 990 N N . ILE A 1 127 ? 6.296 4.989 -1.089 1.00 62.19 127 ILE A N 1
ATOM 991 C CA . ILE A 1 127 ? 6.298 4.576 0.304 1.00 62.19 127 ILE A CA 1
ATOM 992 C C . ILE A 1 127 ? 5.586 3.228 0.378 1.00 62.19 127 ILE A C 1
ATOM 994 O O . ILE A 1 127 ? 4.377 3.167 0.166 1.00 62.19 127 ILE A O 1
ATOM 998 N N . ASN A 1 128 ? 6.313 2.165 0.727 1.00 64.88 128 ASN A N 1
ATOM 999 C CA . ASN A 1 128 ? 5.670 0.914 1.115 1.00 64.88 128 ASN A CA 1
ATOM 1000 C C . ASN A 1 128 ? 4.786 1.179 2.342 1.00 64.88 128 ASN A C 1
ATOM 1002 O O . ASN A 1 128 ? 5.242 1.640 3.395 1.00 64.88 128 ASN A O 1
ATOM 1006 N N . GLU A 1 129 ? 3.490 0.950 2.181 1.00 72.50 129 GLU A N 1
ATOM 1007 C CA . GLU A 1 129 ? 2.541 0.992 3.280 1.00 72.50 129 GLU A CA 1
ATOM 1008 C C . GLU A 1 129 ? 2.666 -0.318 4.058 1.00 72.50 129 GLU A C 1
ATOM 1010 O O . GLU A 1 129 ? 2.507 -1.404 3.500 1.00 72.50 129 GLU A O 1
ATOM 1015 N N . ASP A 1 130 ? 3.023 -0.225 5.342 1.00 81.94 130 ASP A N 1
ATOM 1016 C CA . ASP A 1 130 ? 3.252 -1.397 6.188 1.00 81.94 130 ASP A CA 1
ATOM 1017 C C . ASP A 1 130 ? 1.926 -1.983 6.693 1.00 81.94 130 ASP A C 1
ATOM 1019 O O . ASP A 1 130 ? 1.591 -1.950 7.876 1.00 81.94 130 ASP A O 1
ATOM 1023 N N . TYR A 1 131 ? 1.126 -2.505 5.763 1.00 87.25 131 TYR A N 1
ATOM 1024 C CA . TYR A 1 131 ? -0.138 -3.162 6.091 1.00 87.25 131 TYR A CA 1
ATOM 1025 C C . TYR A 1 131 ? 0.075 -4.412 6.940 1.00 87.25 131 TYR A C 1
ATOM 1027 O O . TYR A 1 131 ? -0.760 -4.737 7.781 1.00 87.25 131 TYR A O 1
ATOM 1035 N N . ARG A 1 132 ? 1.191 -5.117 6.712 1.00 87.06 132 ARG A N 1
ATOM 1036 C CA . ARG A 1 132 ? 1.536 -6.341 7.432 1.00 87.06 132 ARG A CA 1
ATOM 1037 C C . ARG A 1 132 ? 1.818 -6.026 8.901 1.00 87.06 132 ARG A C 1
ATOM 1039 O O . ARG A 1 132 ? 1.251 -6.688 9.764 1.00 87.06 132 ARG A O 1
ATOM 1046 N N . GLY A 1 133 ? 2.630 -5.010 9.184 1.00 89.31 133 GLY A N 1
ATOM 1047 C CA . GLY A 1 133 ? 2.908 -4.562 10.545 1.00 89.31 133 GLY A CA 1
ATOM 1048 C C . GLY A 1 133 ? 1.644 -4.125 11.278 1.00 89.31 133 GLY A C 1
ATOM 1049 O O . GLY A 1 133 ? 1.407 -4.576 12.394 1.00 89.31 133 GLY A O 1
ATOM 1050 N N . ILE A 1 134 ? 0.774 -3.341 10.630 1.00 92.62 134 ILE A N 1
ATOM 1051 C CA . ILE A 1 134 ? -0.498 -2.901 11.232 1.00 92.62 134 ILE A CA 1
ATOM 1052 C C . ILE A 1 134 ? -1.435 -4.086 11.496 1.00 92.62 134 ILE A C 1
ATOM 1054 O O . ILE A 1 134 ? -2.007 -4.176 12.579 1.00 92.62 134 ILE A O 1
ATOM 1058 N N . ALA A 1 135 ? -1.574 -5.023 10.553 1.00 93.62 135 ALA A N 1
ATOM 1059 C CA . ALA A 1 135 ? -2.379 -6.227 10.760 1.00 93.62 135 ALA A CA 1
ATOM 1060 C C . ALA A 1 135 ? -1.854 -7.070 11.936 1.00 93.62 135 ALA A C 1
ATOM 1062 O O . ALA A 1 135 ? -2.643 -7.547 12.749 1.00 93.62 135 ALA A O 1
ATOM 1063 N N . GLN A 1 136 ? -0.530 -7.206 12.063 1.00 92.44 136 GLN A N 1
ATOM 1064 C CA . GLN A 1 136 ? 0.093 -7.914 13.179 1.00 92.44 136 GLN A CA 1
ATOM 1065 C C . GLN A 1 136 ? -0.181 -7.206 14.509 1.00 92.44 136 GLN A C 1
ATOM 1067 O O . GLN A 1 136 ? -0.492 -7.868 15.494 1.00 92.44 136 GLN A O 1
ATOM 1072 N N . LEU A 1 137 ? -0.107 -5.872 14.522 1.00 93.00 137 LEU A N 1
ATOM 1073 C CA . LEU A 1 137 ? -0.417 -5.035 15.678 1.00 93.00 137 LEU A CA 1
ATOM 1074 C C . LEU A 1 137 ? -1.837 -5.305 16.183 1.00 93.00 137 LEU A C 1
ATOM 1076 O O . LEU A 1 137 ? -2.016 -5.650 17.343 1.00 93.00 137 LEU A O 1
ATOM 1080 N N . VAL A 1 138 ? -2.820 -5.244 15.278 1.00 95.25 138 VAL A N 1
ATOM 1081 C CA . VAL A 1 138 ? -4.231 -5.519 15.580 1.00 95.25 138 VAL A CA 1
ATOM 1082 C C . VAL A 1 138 ? -4.401 -6.925 16.151 1.00 95.25 138 VAL A C 1
ATOM 1084 O O . VAL A 1 138 ? -5.011 -7.096 17.202 1.00 95.25 138 VAL A O 1
ATOM 1087 N N . VAL A 1 139 ? -3.853 -7.944 15.480 1.00 94.88 139 VAL A N 1
ATOM 1088 C CA . VAL A 1 139 ? -3.990 -9.339 15.928 1.00 94.88 139 VAL A CA 1
ATOM 1089 C C . VAL A 1 139 ? -3.341 -9.551 17.292 1.00 94.88 139 VAL A C 1
ATOM 1091 O O . VAL A 1 139 ? -3.904 -10.262 18.120 1.00 94.88 139 VAL A O 1
ATOM 1094 N N . ASN A 1 140 ? -2.186 -8.937 17.542 1.00 93.94 140 ASN A N 1
ATOM 1095 C CA . ASN A 1 140 ? -1.512 -9.016 18.833 1.00 93.94 140 ASN A CA 1
ATOM 1096 C C . ASN A 1 140 ? -2.320 -8.315 19.933 1.00 93.94 140 ASN A C 1
ATOM 1098 O O . ASN A 1 140 ? -2.412 -8.858 21.027 1.00 93.94 140 ASN A O 1
ATOM 1102 N N . THR A 1 141 ? -2.934 -7.160 19.648 1.00 94.06 141 THR A N 1
ATOM 1103 C CA . THR A 1 141 ? -3.825 -6.468 20.592 1.00 94.06 141 THR A CA 1
ATOM 1104 C C . THR A 1 141 ? -5.014 -7.347 20.970 1.00 94.06 141 THR A C 1
ATOM 1106 O O . THR A 1 141 ? -5.234 -7.577 22.153 1.00 94.06 141 THR A O 1
ATOM 1109 N N . VAL A 1 142 ? -5.726 -7.901 19.983 1.00 93.94 142 VAL A N 1
ATOM 1110 C CA . VAL A 1 142 ? -6.904 -8.753 20.232 1.00 93.94 142 VAL A CA 1
ATOM 1111 C C . VAL A 1 142 ? -6.520 -10.042 20.967 1.00 93.94 142 VAL A C 1
ATOM 1113 O O . VAL A 1 142 ? -7.188 -10.452 21.907 1.00 93.94 142 VAL A O 1
ATOM 1116 N N . ARG A 1 143 ? -5.414 -10.690 20.579 1.00 92.31 143 ARG A N 1
ATOM 1117 C CA . ARG A 1 143 ? -4.946 -11.921 21.243 1.00 92.31 143 ARG A CA 1
ATOM 1118 C C . ARG A 1 143 ? -4.360 -11.686 22.631 1.00 92.31 143 ARG A C 1
ATOM 1120 O O . ARG A 1 143 ? -4.292 -12.637 23.401 1.00 92.31 143 ARG A O 1
ATOM 1127 N N . GLY A 1 144 ? -3.907 -10.469 22.923 1.00 91.94 144 GLY A N 1
ATOM 1128 C CA . GLY A 1 144 ? -3.375 -10.108 24.232 1.00 91.94 144 GLY A CA 1
ATOM 1129 C C . GLY A 1 144 ? -4.430 -10.197 25.332 1.00 91.94 144 GLY A C 1
ATOM 1130 O O . GLY A 1 144 ? -4.089 -10.592 26.440 1.00 91.94 144 GLY A O 1
ATOM 1131 N N . ASN A 1 145 ? -5.697 -9.914 25.005 1.00 92.31 145 ASN A N 1
ATOM 1132 C CA . ASN A 1 145 ? -6.823 -9.935 25.941 1.00 92.31 145 ASN A CA 1
ATOM 1133 C C . ASN A 1 145 ? -8.035 -10.661 25.320 1.00 92.31 145 ASN A C 1
ATOM 1135 O O . ASN A 1 145 ? -8.998 -10.025 24.900 1.00 92.31 145 ASN A O 1
ATOM 1139 N N . PRO A 1 146 ? -8.017 -12.001 25.240 1.00 89.44 146 PRO A N 1
ATOM 1140 C CA . PRO A 1 146 ? -9.044 -12.764 24.526 1.00 89.44 146 PRO A CA 1
ATOM 1141 C C . PRO A 1 146 ? -10.425 -12.766 25.203 1.00 89.44 146 PRO A C 1
ATOM 1143 O O . PRO A 1 146 ? -11.385 -13.227 24.594 1.00 89.44 146 PRO A O 1
ATOM 1146 N N . SER A 1 147 ? -10.527 -12.311 26.456 1.00 92.12 147 SER A N 1
ATOM 1147 C CA . SER A 1 147 ? -11.796 -12.177 27.184 1.00 92.12 147 SER A CA 1
ATOM 1148 C C . SER A 1 147 ? -12.599 -10.941 26.786 1.00 92.12 147 SER A C 1
ATOM 1150 O O . SER A 1 147 ? -13.770 -10.859 27.131 1.00 92.12 147 SER A O 1
ATOM 1152 N N . GLU A 1 148 ? -11.965 -9.989 26.104 1.00 94.69 148 GLU A N 1
ATOM 1153 C CA . GLU A 1 148 ? -12.561 -8.715 25.717 1.00 94.69 148 GLU A CA 1
ATOM 1154 C C . GLU A 1 148 ? -13.070 -8.795 24.274 1.00 94.69 148 GLU A C 1
ATOM 1156 O O . GLU A 1 148 ? -12.469 -9.438 23.404 1.00 94.69 148 GLU A O 1
ATOM 1161 N N . SER A 1 149 ? -14.179 -8.120 24.000 1.00 94.56 149 SER A N 1
ATOM 1162 C CA . SER A 1 149 ? -14.750 -8.013 22.663 1.00 94.56 149 SER A CA 1
ATOM 1163 C C . SER A 1 149 ? -14.211 -6.784 21.925 1.00 94.56 149 SER A C 1
ATOM 1165 O O . SER A 1 149 ? -14.095 -5.688 22.473 1.00 94.56 149 SER A O 1
ATOM 1167 N N . TYR A 1 150 ? -13.865 -6.966 20.650 1.00 95.38 150 TYR A N 1
ATOM 1168 C CA . TYR A 1 150 ? -13.237 -5.934 19.826 1.00 95.38 150 TYR A CA 1
A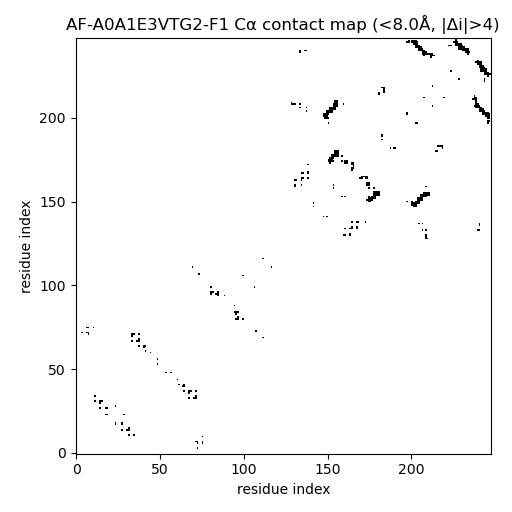TOM 1169 C C . TYR A 1 150 ? -14.014 -5.710 18.539 1.00 95.38 150 TYR A C 1
ATOM 1171 O O . TYR A 1 150 ? -14.351 -6.670 17.845 1.00 95.38 150 TYR A O 1
ATOM 1179 N N . VAL A 1 151 ? -14.151 -4.445 18.146 1.00 96.00 151 VAL A N 1
ATOM 1180 C CA . VAL A 1 151 ? -14.582 -4.068 16.800 1.00 96.00 151 VAL A CA 1
ATOM 1181 C C . VAL A 1 151 ? -13.484 -3.313 16.070 1.00 96.00 151 VAL A C 1
ATOM 1183 O O . VAL A 1 151 ? -12.853 -2.407 16.613 1.00 96.00 151 VAL A O 1
ATOM 1186 N N . LEU A 1 152 ? -13.216 -3.710 14.826 1.00 95.69 152 LEU A N 1
ATOM 1187 C CA . LEU A 1 152 ? -12.119 -3.167 14.032 1.00 95.69 152 LEU A CA 1
ATOM 1188 C C . LEU A 1 152 ? -12.639 -2.368 12.845 1.00 95.69 152 LEU A C 1
ATOM 1190 O O . LEU A 1 152 ? -13.286 -2.907 11.949 1.00 95.69 152 LEU A O 1
ATOM 1194 N N . TYR A 1 153 ? -12.240 -1.105 12.792 1.00 94.69 153 TYR A N 1
ATOM 1195 C CA . TYR A 1 153 ? -12.519 -0.191 11.699 1.00 94.69 153 TYR A CA 1
ATOM 1196 C C . TYR A 1 153 ? -11.229 0.154 10.949 1.00 94.69 153 TYR A C 1
ATOM 1198 O O . TYR A 1 153 ? -10.190 0.434 11.550 1.00 94.69 153 TYR A O 1
ATOM 1206 N N . GLU A 1 154 ? -11.273 0.186 9.616 1.00 94.00 154 GLU A N 1
ATOM 1207 C CA . GLU A 1 154 ? -10.147 0.661 8.800 1.00 94.00 154 GLU A CA 1
ATOM 1208 C C . GLU A 1 154 ? -10.415 2.085 8.301 1.00 94.00 154 GLU A C 1
ATOM 1210 O O . GLU A 1 154 ? -11.414 2.356 7.633 1.00 94.00 154 GLU A O 1
ATOM 1215 N N . ALA A 1 155 ? -9.495 3.011 8.561 1.00 90.56 155 ALA A N 1
ATOM 1216 C CA . ALA A 1 155 ? -9.568 4.387 8.079 1.00 90.56 155 ALA A CA 1
ATOM 1217 C C . ALA A 1 155 ? -9.155 4.481 6.599 1.00 90.56 155 ALA A C 1
ATOM 1219 O O . ALA A 1 155 ? -8.144 5.092 6.237 1.00 90.56 155 ALA A O 1
ATOM 1220 N N . ASN A 1 156 ? -9.913 3.835 5.714 1.00 83.81 156 ASN A N 1
ATOM 1221 C CA . ASN A 1 156 ? -9.607 3.739 4.293 1.00 83.81 156 ASN A CA 1
ATOM 1222 C C . ASN A 1 156 ? -10.861 3.421 3.458 1.00 83.81 156 ASN A C 1
ATOM 1224 O O . ASN A 1 156 ? -11.839 2.879 3.945 1.00 83.81 156 ASN A O 1
ATOM 1228 N N . HIS A 1 157 ? -10.821 3.702 2.158 1.00 75.94 157 HIS A N 1
ATOM 1229 C CA . HIS A 1 157 ? -11.873 3.340 1.206 1.00 75.94 157 HIS A CA 1
ATOM 1230 C C . HIS A 1 157 ? -11.755 1.892 0.689 1.00 75.94 157 HIS A C 1
ATOM 1232 O O . HIS A 1 157 ? -12.763 1.210 0.496 1.00 75.94 157 HIS A O 1
ATOM 1238 N N . THR A 1 158 ? -10.536 1.379 0.500 1.00 76.06 158 THR A N 1
ATOM 1239 C CA . THR A 1 158 ? -10.307 0.098 -0.191 1.00 76.06 158 THR A CA 1
ATOM 1240 C C . THR A 1 158 ? -10.410 -1.134 0.705 1.00 76.06 158 THR A C 1
ATOM 1242 O O . THR A 1 158 ? -10.828 -2.175 0.213 1.00 76.06 158 THR A O 1
ATOM 1245 N N . GLY A 1 159 ? -10.186 -1.033 2.021 1.00 74.31 159 GLY A N 1
ATOM 1246 C CA . GLY A 1 159 ? -10.293 -2.187 2.931 1.00 74.31 159 GLY A CA 1
ATOM 1247 C C . GLY A 1 159 ? -9.153 -3.179 2.753 1.00 74.31 159 GLY A C 1
ATOM 1248 O O . GLY A 1 159 ? -9.372 -4.325 2.369 1.00 74.31 159 GLY A O 1
ATOM 1249 N N . THR A 1 160 ? -7.926 -2.712 2.946 1.00 84.81 160 THR A N 1
ATOM 1250 C CA . THR A 1 160 ? -6.719 -3.486 2.637 1.00 84.81 160 THR A CA 1
ATOM 1251 C C . THR A 1 160 ? -6.379 -4.517 3.708 1.00 84.81 160 THR A C 1
ATOM 1253 O O . THR A 1 160 ? -5.749 -5.528 3.396 1.00 84.81 160 THR A O 1
ATOM 1256 N N . LEU A 1 161 ? -6.823 -4.319 4.954 1.00 90.00 161 LEU A N 1
ATOM 1257 C CA . LEU A 1 161 ? -6.474 -5.216 6.059 1.00 90.00 161 LEU A CA 1
ATOM 1258 C C . LEU A 1 161 ? -7.150 -6.578 5.966 1.00 90.00 161 LEU A C 1
ATOM 1260 O O . LEU A 1 161 ? -6.535 -7.565 6.358 1.00 90.00 161 LEU A O 1
ATOM 1264 N N . ASN A 1 162 ? -8.343 -6.674 5.375 1.00 90.00 162 ASN A N 1
ATOM 1265 C CA . ASN A 1 162 ? -9.034 -7.959 5.210 1.00 90.00 162 ASN A CA 1
ATOM 1266 C C . ASN A 1 162 ? -8.269 -8.955 4.324 1.00 90.00 162 ASN A C 1
ATOM 1268 O O . ASN A 1 162 ? -8.507 -10.154 4.413 1.00 90.00 162 ASN A O 1
ATOM 1272 N N . TYR A 1 163 ? -7.298 -8.502 3.525 1.00 86.75 163 TYR A N 1
ATOM 1273 C CA . TYR A 1 163 ? -6.383 -9.403 2.819 1.00 86.75 163 TYR A CA 1
ATOM 1274 C C . TYR A 1 163 ? -5.306 -10.015 3.738 1.00 86.75 163 TYR A C 1
ATOM 1276 O O . TYR A 1 163 ? -4.845 -11.138 3.508 1.00 86.75 163 TYR A O 1
ATOM 1284 N N . TYR A 1 164 ? -4.876 -9.279 4.767 1.00 89.19 164 TYR A N 1
ATOM 1285 C CA . TYR A 1 164 ? -3.768 -9.664 5.648 1.00 89.19 164 TYR A CA 1
ATOM 1286 C C . TYR A 1 164 ? -4.240 -10.332 6.939 1.00 89.19 164 TYR A C 1
ATOM 1288 O O . TYR A 1 164 ? -3.627 -11.309 7.367 1.00 89.19 164 TYR A O 1
ATOM 1296 N N . LEU A 1 165 ? -5.331 -9.846 7.538 1.00 92.31 165 LEU A N 1
ATOM 1297 C CA . LEU A 1 165 ? -5.825 -10.320 8.830 1.00 92.31 165 LEU A CA 1
ATOM 1298 C C . LEU A 1 165 ? -6.112 -11.827 8.842 1.00 92.31 165 LEU A C 1
ATOM 1300 O O . LEU A 1 165 ? -5.569 -12.484 9.728 1.00 92.31 165 LEU A O 1
ATOM 1304 N N . PRO A 1 166 ? -6.824 -12.433 7.865 1.00 89.38 166 PRO A N 1
ATOM 1305 C CA . PRO A 1 166 ? -7.105 -13.871 7.895 1.00 89.38 166 PRO A CA 1
ATOM 1306 C C . PRO A 1 166 ? -5.837 -14.732 7.916 1.00 89.38 166 PRO A C 1
ATOM 1308 O O . PRO A 1 166 ? -5.795 -15.763 8.584 1.00 89.38 166 PRO A O 1
ATOM 1311 N N . LYS A 1 167 ? -4.769 -14.273 7.248 1.00 87.94 167 LYS A N 1
ATOM 1312 C CA . LYS A 1 167 ? -3.474 -14.971 7.188 1.00 87.94 167 LYS A CA 1
ATOM 1313 C C . LYS A 1 167 ? -2.731 -14.959 8.528 1.00 87.94 167 LYS A C 1
ATOM 1315 O O . LYS A 1 167 ? -1.879 -15.810 8.749 1.00 87.94 167 LYS A O 1
ATOM 1320 N N . MET A 1 168 ? -3.039 -14.008 9.411 1.00 88.00 168 MET A N 1
ATOM 1321 C CA . MET A 1 168 ? -2.387 -13.843 10.718 1.00 88.00 168 MET A CA 1
ATOM 1322 C C . MET A 1 168 ? -3.252 -14.348 11.875 1.00 88.00 168 MET A C 1
ATOM 1324 O O . MET A 1 168 ? -2.762 -14.986 12.812 1.00 88.00 168 MET A O 1
ATOM 1328 N N . SER A 1 169 ? -4.554 -14.074 11.810 1.00 85.62 169 SER A N 1
ATOM 1329 C CA . SER A 1 169 ? -5.526 -14.417 12.844 1.00 85.62 169 SER A CA 1
ATOM 1330 C C . SER A 1 169 ? -6.084 -15.833 12.703 1.00 85.62 169 SER A C 1
ATOM 1332 O O . SER A 1 169 ? -6.741 -16.294 13.630 1.00 85.62 169 SER A O 1
ATOM 1334 N N . LYS A 1 170 ? -5.807 -16.529 11.586 1.00 81.75 170 LYS A N 1
ATOM 1335 C CA . LYS A 1 170 ? -6.511 -17.756 11.163 1.00 81.75 170 LYS A CA 1
ATOM 1336 C C . LYS A 1 170 ? -8.028 -17.537 11.027 1.00 81.75 170 LYS A C 1
ATOM 1338 O O . LYS A 1 170 ? -8.814 -18.429 11.315 1.00 81.75 170 LYS A O 1
ATOM 1343 N N . GLY A 1 171 ? -8.430 -16.335 10.607 1.00 74.25 171 GLY A N 1
ATOM 1344 C CA . GLY A 1 171 ? -9.828 -15.965 10.352 1.00 74.25 171 GLY A CA 1
ATOM 1345 C C . GLY A 1 171 ? -10.584 -15.347 11.534 1.00 74.25 171 GLY A C 1
ATOM 1346 O O . GLY A 1 171 ? -11.697 -14.882 11.333 1.00 74.25 171 GLY A O 1
ATOM 1347 N N . GLY A 1 172 ? -9.995 -15.281 12.735 1.00 82.56 172 GLY A N 1
ATOM 1348 C CA . GLY A 1 172 ? -10.686 -14.774 13.933 1.00 82.56 172 GLY A CA 1
ATOM 1349 C C . GLY A 1 172 ? -10.808 -13.248 14.042 1.00 82.56 172 GLY A C 1
ATOM 1350 O O . GLY A 1 172 ? -11.569 -12.758 14.861 1.00 82.56 172 GLY A O 1
ATOM 1351 N N . VAL A 1 173 ? -10.064 -12.488 13.233 1.00 89.94 173 VAL A N 1
ATOM 1352 C CA . VAL A 1 173 ? -10.098 -11.014 13.238 1.00 89.94 173 VAL A CA 1
ATOM 1353 C C . VAL A 1 173 ? -10.386 -10.516 11.831 1.00 89.94 173 VAL A C 1
ATOM 1355 O O . VAL A 1 173 ? -9.697 -10.921 10.889 1.00 89.94 173 VAL A O 1
ATOM 1358 N N . ARG A 1 174 ? -11.367 -9.621 11.702 1.00 92.44 174 ARG A N 1
ATOM 1359 C CA . ARG A 1 174 ? -11.788 -8.989 10.448 1.00 92.44 174 ARG A CA 1
ATOM 1360 C C . ARG A 1 174 ? -12.060 -7.504 10.670 1.00 92.44 174 ARG A C 1
ATOM 1362 O O . ARG A 1 174 ? -12.385 -7.103 11.780 1.00 92.44 174 ARG A O 1
ATOM 1369 N N . VAL A 1 175 ? -11.913 -6.702 9.621 1.00 92.62 175 VAL A N 1
ATOM 1370 C CA . VAL A 1 175 ? -12.418 -5.325 9.603 1.00 92.62 175 VAL A CA 1
ATOM 1371 C C . VAL A 1 175 ? -13.928 -5.390 9.422 1.00 92.62 175 VAL A C 1
ATOM 1373 O O . VAL A 1 175 ? -14.379 -5.938 8.412 1.00 92.62 175 VAL A O 1
ATOM 1376 N N . GLU A 1 176 ? -14.667 -4.826 10.373 1.00 92.31 176 GLU A N 1
ATOM 1377 C CA . GLU A 1 176 ? -16.130 -4.792 10.352 1.00 92.31 176 GLU A CA 1
ATOM 1378 C C . GLU A 1 176 ? -16.625 -3.693 9.408 1.00 92.31 176 GLU A C 1
ATOM 1380 O O . GLU A 1 176 ? -17.420 -3.951 8.506 1.00 92.31 176 GLU A O 1
ATOM 1385 N N . ASP A 1 177 ? -16.058 -2.487 9.517 1.00 90.88 177 ASP A N 1
ATOM 1386 C CA . ASP A 1 177 ? -16.396 -1.387 8.616 1.00 90.88 177 ASP A CA 1
ATOM 1387 C C . ASP A 1 177 ? -15.225 -0.414 8.384 1.00 90.88 177 ASP A C 1
ATOM 1389 O O . ASP A 1 177 ? -14.094 -0.570 8.853 1.00 90.88 177 ASP A O 1
ATOM 1393 N N . LYS A 1 178 ? -15.477 0.597 7.558 1.00 90.69 178 LYS A N 1
ATOM 1394 C CA . LYS A 1 178 ? -14.500 1.544 7.050 1.00 90.69 178 LYS A CA 1
ATOM 1395 C C . LYS A 1 178 ? -14.889 2.966 7.409 1.00 90.69 178 LYS A C 1
ATOM 1397 O O . LYS A 1 178 ? -15.967 3.445 7.051 1.00 90.69 178 LYS A O 1
ATOM 1402 N N . ILE A 1 179 ? -13.945 3.707 7.979 1.00 88.62 179 ILE A N 1
ATOM 1403 C CA . ILE A 1 179 ? -14.090 5.154 8.152 1.00 88.62 179 ILE A CA 1
ATOM 1404 C C . ILE A 1 179 ? -13.697 5.827 6.839 1.00 88.62 179 ILE A C 1
ATOM 1406 O O . ILE A 1 179 ? -12.518 5.965 6.502 1.00 88.62 179 ILE A O 1
ATOM 1410 N N . ARG A 1 180 ? -14.705 6.220 6.054 1.00 87.12 180 ARG A N 1
ATOM 1411 C CA . ARG A 1 180 ? -14.488 6.844 4.745 1.00 87.12 180 ARG A CA 1
ATOM 1412 C C . ARG A 1 180 ? -14.081 8.311 4.911 1.00 87.12 180 ARG A C 1
ATOM 1414 O O . ARG A 1 180 ? -14.659 9.005 5.744 1.00 87.12 180 ARG A O 1
ATOM 1421 N N . PRO A 1 181 ? -13.205 8.859 4.047 1.00 84.88 181 PRO A N 1
ATOM 1422 C CA . PRO A 1 181 ? -12.892 10.293 4.050 1.00 84.88 181 PRO A CA 1
ATOM 1423 C C . PRO A 1 181 ? -14.119 11.200 3.883 1.00 84.88 181 PRO A C 1
ATOM 1425 O O . PRO A 1 181 ? -14.098 12.360 4.280 1.00 84.88 181 PRO A O 1
ATOM 1428 N N . SER A 1 182 ? -15.199 10.693 3.283 1.00 82.25 182 SER A N 1
ATOM 1429 C CA . SER A 1 182 ? -16.462 11.420 3.178 1.00 82.25 182 SER A CA 1
ATOM 1430 C C . SER A 1 182 ? -17.144 11.636 4.529 1.00 82.25 182 SER A C 1
ATOM 1432 O O . SER A 1 182 ? -17.867 12.616 4.644 1.00 82.25 182 SER A O 1
ATOM 1434 N N . TYR A 1 183 ? -16.906 10.798 5.543 1.00 81.88 183 TYR A N 1
ATOM 1435 C CA . TYR A 1 183 ? -17.459 10.976 6.897 1.00 81.88 183 TYR A CA 1
ATOM 1436 C C . TYR A 1 183 ? -16.827 12.163 7.626 1.00 81.88 183 TYR A C 1
ATOM 1438 O O . TYR A 1 183 ? -17.443 12.765 8.492 1.00 81.88 183 TYR A O 1
ATOM 1446 N N . GLU A 1 184 ? -15.621 12.553 7.218 1.00 83.44 184 GLU A N 1
ATOM 1447 C CA . GLU A 1 184 ? -14.966 13.761 7.713 1.00 83.44 184 GLU A CA 1
ATOM 1448 C C . GLU A 1 184 ? -15.608 15.044 7.136 1.00 83.44 184 GLU A C 1
ATOM 1450 O O . GLU A 1 184 ? -15.569 16.117 7.750 1.00 83.44 184 GLU A O 1
ATOM 1455 N N . LYS A 1 185 ? -16.204 14.935 5.935 1.00 77.81 185 LYS A N 1
ATOM 1456 C CA . LYS A 1 185 ? -16.801 16.049 5.177 1.00 77.81 185 LYS A CA 1
ATOM 1457 C C . LYS A 1 185 ? -18.310 16.181 5.374 1.00 77.81 185 LYS A C 1
ATOM 1459 O O . LYS A 1 185 ? -18.808 17.296 5.487 1.00 77.81 185 LYS A O 1
ATOM 1464 N N . LEU A 1 186 ? -19.026 15.061 5.344 1.00 63.38 186 LEU A N 1
ATOM 1465 C CA . LEU A 1 186 ? -20.476 14.986 5.480 1.00 63.38 186 LEU A CA 1
ATOM 1466 C C . LEU A 1 186 ? -20.819 14.855 6.960 1.00 63.38 186 LEU A C 1
ATOM 1468 O O . LEU A 1 186 ? -20.100 14.198 7.704 1.00 63.38 186 LEU A O 1
ATOM 1472 N N . SER A 1 187 ? -21.886 15.535 7.368 1.00 57.34 187 SER A N 1
ATOM 1473 C CA . SER A 1 187 ? -22.280 15.757 8.757 1.00 57.34 187 SER A CA 1
ATOM 1474 C C . SER A 1 187 ? -22.179 14.517 9.658 1.00 57.34 187 SER A C 1
ATOM 1476 O O . SER A 1 187 ? -22.333 13.371 9.238 1.00 57.34 187 SER A O 1
ATOM 1478 N N . ALA A 1 188 ? -22.001 14.799 10.949 1.00 61.56 188 ALA A N 1
ATOM 1479 C CA . ALA A 1 188 ? -21.957 13.900 12.100 1.00 61.56 188 ALA A CA 1
ATOM 1480 C C . ALA A 1 188 ? -22.982 12.740 12.138 1.00 61.56 188 ALA A C 1
ATOM 1482 O O . ALA A 1 188 ? -22.857 11.860 12.988 1.00 61.56 188 ALA A O 1
ATOM 1483 N N . GLN A 1 189 ? -23.997 12.745 11.281 1.00 64.12 189 GLN A N 1
ATOM 1484 C CA . GLN A 1 189 ? -25.132 11.834 11.303 1.00 64.12 189 GLN A CA 1
ATOM 1485 C C . GLN A 1 189 ? -24.774 10.420 10.825 1.00 64.12 189 GLN A C 1
ATOM 1487 O O . GLN A 1 189 ? -25.061 9.470 11.540 1.00 64.12 189 GLN A O 1
ATOM 1492 N N . LYS A 1 190 ? -24.030 10.264 9.719 1.00 69.81 190 LYS A N 1
ATOM 1493 C CA . LYS A 1 190 ? -23.646 8.923 9.221 1.00 69.81 190 LYS A CA 1
ATOM 1494 C C . LY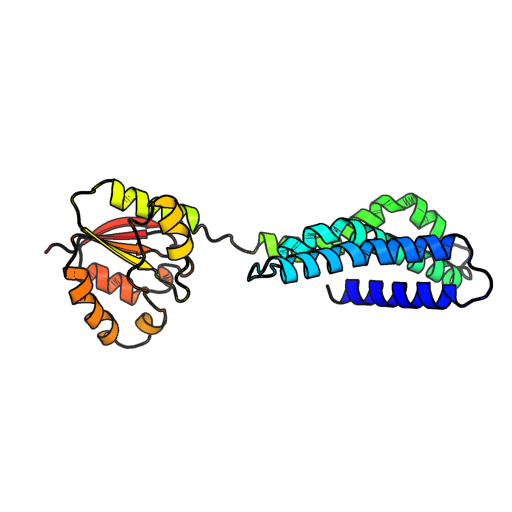S A 1 190 ? -22.716 8.160 10.160 1.00 69.81 190 LYS A C 1
ATOM 1496 O O . LYS A 1 190 ? -22.719 6.940 10.181 1.00 69.81 190 LYS A O 1
ATOM 1501 N N . PHE A 1 191 ? -21.900 8.882 10.927 1.00 71.50 191 PHE A N 1
ATOM 1502 C CA . PHE A 1 191 ? -21.060 8.258 11.946 1.00 71.50 191 PHE A CA 1
ATOM 1503 C C . PHE A 1 191 ? -21.860 7.901 13.206 1.00 71.50 191 PHE A C 1
ATOM 1505 O O . PHE A 1 191 ? -21.508 6.949 13.883 1.00 71.50 191 PHE A O 1
ATOM 1512 N N . ARG A 1 192 ? -22.948 8.627 13.517 1.00 74.44 192 ARG A N 1
ATOM 1513 C CA . ARG A 1 192 ? -23.813 8.294 14.663 1.00 74.44 192 ARG A CA 1
ATOM 1514 C C . ARG A 1 192 ? -24.492 6.941 14.498 1.00 74.44 192 ARG A C 1
ATOM 1516 O O . ARG A 1 192 ? -24.558 6.208 15.466 1.00 74.44 192 ARG A O 1
ATOM 1523 N N . GLU A 1 193 ? -24.899 6.592 13.281 1.00 78.56 193 GLU A N 1
ATOM 1524 C CA . GLU A 1 193 ? -25.478 5.274 12.962 1.00 78.56 193 GLU A CA 1
ATOM 1525 C C . GLU A 1 193 ? -24.527 4.104 13.272 1.00 78.56 193 GLU A C 1
ATOM 1527 O O . GLU A 1 193 ? -24.964 2.964 13.365 1.00 78.56 193 GLU A O 1
ATOM 1532 N N . LYS A 1 194 ? -23.226 4.377 13.429 1.00 83.44 194 LYS A N 1
ATOM 1533 C CA . LYS A 1 194 ? -22.198 3.384 13.758 1.00 83.44 194 LYS A CA 1
ATOM 1534 C C . LYS A 1 194 ? -21.902 3.299 15.254 1.00 83.44 194 LYS A C 1
ATOM 1536 O O . LYS A 1 194 ? -21.265 2.346 15.672 1.00 83.44 194 LYS A O 1
ATOM 1541 N N . ILE A 1 195 ? -22.345 4.273 16.053 1.00 85.56 195 ILE A N 1
ATOM 1542 C CA . ILE A 1 195 ? -22.064 4.314 17.4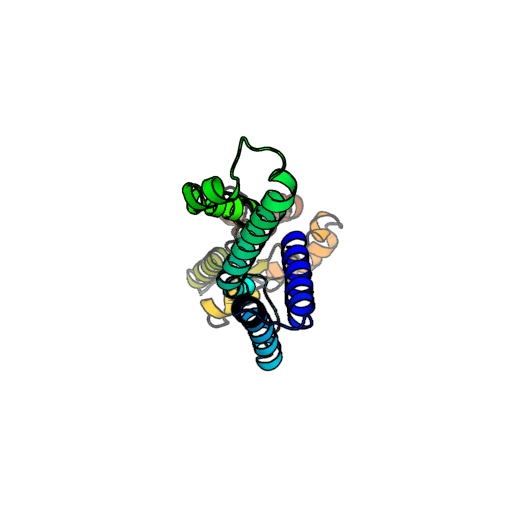96 1.00 85.56 195 ILE A CA 1
ATOM 1543 C C . ILE A 1 195 ? -22.736 3.138 18.202 1.00 85.56 195 ILE A C 1
ATOM 1545 O O . ILE A 1 195 ? -22.077 2.476 18.987 1.00 85.56 195 ILE A O 1
ATOM 1549 N N . ASP A 1 196 ? -23.987 2.821 17.864 1.00 85.88 196 ASP A N 1
ATOM 1550 C CA . ASP A 1 196 ? -24.712 1.711 18.499 1.00 85.88 196 ASP A CA 1
ATOM 1551 C C . ASP A 1 196 ? -24.031 0.351 18.242 1.00 85.88 196 ASP A C 1
ATOM 1553 O O . ASP A 1 196 ? -24.012 -0.517 19.109 1.00 85.88 196 ASP A O 1
ATOM 1557 N N . GLU A 1 197 ? -23.429 0.178 17.060 1.00 89.00 197 GLU A N 1
ATOM 1558 C CA . GLU A 1 197 ? -22.626 -1.002 16.709 1.00 89.00 197 GLU A CA 1
ATOM 1559 C C . GLU A 1 197 ? -21.318 -1.047 17.517 1.00 89.00 197 GLU A C 1
ATOM 1561 O O . GLU A 1 197 ? -20.899 -2.108 17.972 1.00 89.00 197 GLU A O 1
ATOM 1566 N N . ILE A 1 198 ? -20.681 0.111 17.719 1.00 92.38 198 ILE A N 1
ATOM 1567 C CA . ILE A 1 198 ? -19.428 0.242 18.470 1.00 92.38 198 ILE A CA 1
ATOM 1568 C C . ILE A 1 198 ? -19.645 0.005 19.972 1.00 92.38 198 ILE A C 1
ATOM 1570 O O . ILE A 1 198 ? -18.846 -0.692 20.593 1.00 92.38 198 ILE A O 1
ATOM 1574 N N . ASP A 1 199 ? -20.728 0.541 20.539 1.00 92.75 199 ASP A N 1
ATOM 1575 C CA . ASP A 1 199 ? -21.087 0.420 21.959 1.00 92.75 199 ASP A CA 1
ATOM 1576 C C . ASP A 1 199 ? -21.419 -1.033 22.361 1.00 92.75 199 ASP A C 1
ATOM 1578 O O . ASP A 1 199 ? -21.417 -1.361 23.544 1.00 92.75 199 ASP A O 1
ATOM 1582 N N . GLY A 1 200 ? -21.676 -1.923 21.393 1.00 92.81 200 GLY A N 1
ATOM 1583 C CA . GLY A 1 200 ? -21.881 -3.358 21.623 1.00 92.81 200 GLY A CA 1
ATOM 1584 C C . GLY A 1 200 ? -20.603 -4.155 21.925 1.00 92.81 200 GLY A C 1
ATOM 1585 O O . GLY A 1 200 ? -20.675 -5.374 22.090 1.00 92.81 200 GLY A O 1
ATOM 1586 N N . HIS A 1 201 ? -19.445 -3.496 21.967 1.00 95.50 201 HIS A N 1
ATOM 1587 C CA . HIS A 1 201 ? -18.137 -4.108 22.191 1.00 95.50 201 HIS A CA 1
ATOM 1588 C C . HIS A 1 201 ? -17.382 -3.420 23.335 1.00 95.50 201 HIS A C 1
ATOM 1590 O O . HIS A 1 201 ? -17.735 -2.309 23.721 1.00 95.50 201 HIS A O 1
ATOM 1596 N N . ASP A 1 202 ? -16.337 -4.061 23.869 1.00 96.75 202 ASP A N 1
ATOM 1597 C CA . ASP A 1 202 ? -15.509 -3.511 24.960 1.00 96.75 202 ASP A CA 1
ATOM 1598 C C . ASP A 1 202 ? -14.447 -2.533 24.442 1.00 96.75 202 ASP A C 1
ATOM 1600 O O . ASP A 1 202 ? -14.068 -1.578 25.124 1.00 96.75 202 ASP A O 1
ATOM 1604 N N . PHE A 1 203 ? -13.965 -2.762 23.216 1.00 97.31 203 PHE A N 1
ATOM 1605 C CA . PHE A 1 203 ? -12.965 -1.913 22.583 1.00 97.31 203 PHE A CA 1
ATOM 1606 C C . PHE A 1 203 ? -13.234 -1.658 21.099 1.00 97.31 203 PHE A C 1
ATOM 1608 O O . PHE A 1 203 ? -13.486 -2.570 20.306 1.00 97.31 203 PHE A O 1
ATOM 1615 N N . LEU A 1 204 ? -13.009 -0.411 20.687 1.00 97.12 204 LEU A N 1
ATOM 1616 C CA . LEU A 1 204 ? -12.920 0.003 19.289 1.00 97.12 204 LEU A CA 1
ATOM 1617 C C . LEU A 1 204 ? -11.458 0.117 18.864 1.00 97.12 204 LEU A C 1
ATOM 1619 O O . LEU A 1 204 ? -10.707 0.924 19.408 1.00 97.12 204 LEU A O 1
ATOM 1623 N N . ILE A 1 205 ? -11.068 -0.599 17.812 1.00 97.06 205 ILE A N 1
ATOM 1624 C CA . ILE A 1 205 ? -9.781 -0.428 17.136 1.00 97.06 205 ILE A CA 1
ATOM 1625 C C . ILE A 1 205 ? -10.006 0.330 15.827 1.00 97.06 205 ILE A C 1
ATOM 1627 O O . ILE A 1 205 ? -10.718 -0.147 14.947 1.00 97.06 205 ILE A O 1
ATOM 1631 N N . VAL A 1 206 ? -9.332 1.468 15.634 1.00 96.00 206 VAL A N 1
ATOM 1632 C CA . VAL A 1 206 ? -9.258 2.134 14.322 1.00 96.00 206 VAL A CA 1
ATOM 1633 C C . VAL A 1 206 ? -7.848 2.028 13.767 1.00 96.00 206 VAL A C 1
ATOM 1635 O O . VAL A 1 206 ? -6.892 2.554 14.340 1.00 96.00 206 VAL A O 1
ATOM 1638 N N . ALA A 1 207 ? -7.728 1.384 12.609 1.00 96.06 207 ALA A N 1
ATOM 1639 C CA . ALA A 1 207 ? -6.472 1.217 11.898 1.00 96.06 207 ALA A CA 1
ATOM 1640 C C . ALA A 1 207 ? -6.292 2.263 10.786 1.00 96.06 207 ALA A C 1
ATOM 1642 O O . ALA A 1 207 ? -7.051 2.327 9.817 1.00 96.06 207 ALA A O 1
ATOM 1643 N N . PHE A 1 208 ? -5.224 3.049 10.889 1.00 93.56 208 PHE A N 1
ATOM 1644 C CA . PHE A 1 208 ? -4.792 4.058 9.923 1.00 93.56 208 PHE A CA 1
ATOM 1645 C C . PHE A 1 208 ? -3.724 3.470 8.997 1.00 93.56 208 PHE A C 1
ATOM 1647 O O . PHE A 1 208 ? -2.526 3.613 9.238 1.00 93.56 208 PHE A O 1
ATOM 1654 N N . THR A 1 209 ? -4.160 2.774 7.947 1.00 89.12 209 THR A N 1
ATOM 1655 C CA . THR A 1 209 ? -3.279 2.062 7.006 1.00 89.12 209 THR A CA 1
ATOM 1656 C C . THR A 1 209 ? -2.727 2.978 5.921 1.00 89.12 209 THR A C 1
ATOM 1658 O O . THR A 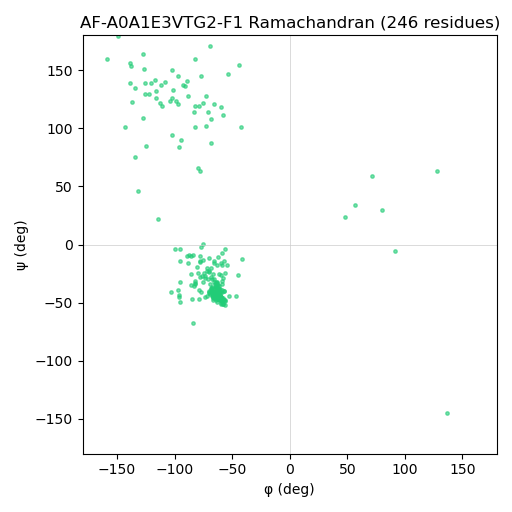1 209 ? -1.537 3.294 5.896 1.00 89.12 209 THR A O 1
ATOM 1661 N N . HIS A 1 210 ? -3.617 3.442 5.046 1.00 83.94 210 HIS A N 1
ATOM 1662 C CA . HIS A 1 210 ? -3.283 4.274 3.895 1.00 83.94 210 HIS A CA 1
ATOM 1663 C C . HIS A 1 210 ? -3.466 5.761 4.203 1.00 83.94 210 HIS A C 1
ATOM 1665 O O . HIS A 1 210 ? -2.631 6.606 3.859 1.00 83.94 210 HIS A O 1
ATOM 1671 N N . LYS A 1 211 ? -4.587 6.113 4.837 1.00 86.88 211 LYS A N 1
ATOM 1672 C CA . LYS A 1 211 ? -4.869 7.487 5.251 1.00 86.88 211 LYS A CA 1
ATOM 1673 C C . LYS A 1 211 ? -4.380 7.677 6.683 1.00 86.88 211 LYS A C 1
ATOM 1675 O O . LYS A 1 211 ? -4.534 6.805 7.530 1.00 86.88 211 LYS A O 1
ATOM 1680 N N . ARG A 1 212 ? -3.744 8.822 6.920 1.00 90.00 212 ARG A N 1
ATOM 1681 C CA . ARG A 1 212 ? -3.098 9.159 8.193 1.00 90.00 212 ARG A CA 1
ATOM 1682 C C . ARG A 1 212 ? -4.137 9.690 9.174 1.00 90.00 212 ARG A C 1
ATOM 1684 O O . ARG A 1 212 ? -5.138 10.255 8.741 1.00 90.00 212 ARG A O 1
ATOM 1691 N N . LEU A 1 213 ? -3.829 9.644 10.467 1.00 92.19 213 LEU A N 1
ATOM 1692 C CA . LEU A 1 213 ? -4.627 10.266 11.528 1.00 92.19 213 LEU A CA 1
ATOM 1693 C C . LEU A 1 213 ? -5.042 11.708 11.187 1.00 92.19 213 LEU A C 1
ATOM 1695 O O . LEU A 1 213 ? -6.202 12.082 11.318 1.00 92.19 213 LEU A O 1
ATOM 1699 N N . LYS A 1 214 ? -4.100 12.502 10.655 1.00 92.25 214 LYS A N 1
ATOM 1700 C CA . LYS A 1 214 ? -4.321 13.906 10.255 1.00 92.25 214 LYS A CA 1
ATOM 1701 C C . LYS A 1 214 ? -5.397 14.095 9.180 1.00 92.25 214 LYS A C 1
ATOM 1703 O O . LYS A 1 214 ? -5.829 15.218 8.958 1.00 92.25 214 LYS A O 1
ATOM 1708 N N . SER A 1 215 ? -5.790 13.035 8.478 1.00 90.44 215 SER A N 1
ATOM 1709 C CA . SER A 1 215 ? -6.870 13.070 7.490 1.00 90.44 215 SER A CA 1
ATOM 1710 C C . SER A 1 215 ? -8.263 12.910 8.106 1.00 90.44 215 SER A C 1
ATOM 1712 O O . SER A 1 215 ? -9.232 13.109 7.381 1.00 90.44 215 SER A O 1
ATOM 1714 N N . TYR A 1 216 ? -8.363 12.574 9.399 1.00 91.62 216 TYR A N 1
ATOM 1715 C CA . TYR A 1 216 ? -9.628 12.355 10.113 1.00 91.62 216 TYR A CA 1
ATOM 1716 C C . TYR A 1 216 ? -9.709 13.093 11.468 1.00 91.62 216 TYR A C 1
ATOM 1718 O O . TYR A 1 216 ? -10.070 12.482 12.477 1.00 91.62 216 TYR A O 1
ATOM 1726 N N . PRO A 1 217 ? -9.333 14.383 11.558 1.00 91.94 217 PRO A N 1
ATOM 1727 C CA . PRO A 1 217 ? -9.240 15.080 12.841 1.00 91.94 217 PRO A CA 1
ATOM 1728 C C . PRO A 1 217 ? -10.571 15.157 13.604 1.00 91.94 217 PRO A C 1
ATOM 1730 O O . PRO A 1 217 ? -10.574 15.011 14.824 1.00 91.94 217 PRO A O 1
ATOM 1733 N N . ARG A 1 218 ? -11.701 15.363 12.920 1.00 90.12 218 ARG A N 1
ATOM 1734 C CA . ARG A 1 218 ? -13.032 15.452 13.541 1.00 90.12 218 ARG A CA 1
ATOM 1735 C C . ARG A 1 218 ? -13.500 14.092 14.023 1.00 90.12 218 ARG A C 1
ATOM 1737 O O . ARG A 1 218 ? -13.996 13.997 15.139 1.00 90.12 218 ARG A O 1
ATOM 1744 N N . THR A 1 219 ? -13.323 13.055 13.205 1.00 90.19 219 THR A N 1
ATOM 1745 C CA . THR A 1 219 ? -13.697 11.684 13.582 1.00 90.19 219 THR A CA 1
ATOM 1746 C C . THR A 1 219 ? -12.935 11.238 14.829 1.00 90.19 219 THR A C 1
ATOM 1748 O O . THR A 1 219 ? -13.534 10.757 15.783 1.00 90.19 219 THR A O 1
ATOM 1751 N N . VAL A 1 220 ? -11.623 11.479 14.855 1.00 92.81 220 VAL A N 1
ATOM 1752 C CA . VAL A 1 220 ? -10.758 11.144 15.993 1.00 92.81 220 VAL A CA 1
ATOM 1753 C C . VAL A 1 220 ? -11.149 11.928 17.240 1.00 92.81 220 VAL A C 1
ATOM 1755 O O . VAL A 1 220 ? -11.348 11.325 18.286 1.00 92.81 220 VAL A O 1
ATOM 1758 N N . ARG A 1 221 ? -11.306 13.254 17.131 1.00 92.38 221 ARG A N 1
ATOM 1759 C CA . ARG A 1 221 ? -11.725 14.093 18.260 1.00 92.38 221 ARG A CA 1
ATOM 1760 C C . ARG A 1 221 ? -13.058 13.626 18.838 1.00 92.38 221 ARG A C 1
ATOM 1762 O O . ARG A 1 221 ? -13.224 13.601 20.045 1.00 92.38 221 ARG A O 1
ATOM 1769 N N . ARG A 1 222 ? -13.996 13.237 17.979 1.00 90.06 222 ARG A N 1
ATOM 1770 C CA . ARG A 1 222 ? -15.301 12.755 18.416 1.00 90.06 222 ARG A CA 1
ATOM 1771 C C . ARG A 1 222 ? -15.220 11.424 19.154 1.00 90.06 222 ARG A C 1
ATOM 1773 O O . ARG A 1 222 ? -15.917 11.249 20.140 1.00 90.06 222 ARG A O 1
ATOM 1780 N N . LEU A 1 223 ? -14.388 10.500 18.678 1.00 92.38 223 LEU A N 1
ATOM 1781 C CA . LEU A 1 223 ? -14.127 9.254 19.397 1.00 92.38 223 LEU A CA 1
ATOM 1782 C C . LEU A 1 223 ? -13.484 9.528 20.760 1.00 92.38 223 LEU A C 1
ATOM 1784 O O . LEU A 1 223 ? -13.857 8.883 21.725 1.00 92.38 223 LEU A O 1
ATOM 1788 N N . ASP A 1 224 ? -12.598 10.522 20.859 1.00 94.50 224 ASP A N 1
ATOM 1789 C CA . ASP A 1 224 ? -12.018 10.942 22.144 1.00 94.50 224 ASP A CA 1
ATOM 1790 C C . ASP A 1 224 ? -13.036 11.613 23.084 1.00 94.50 224 ASP A C 1
ATOM 1792 O O . ASP A 1 224 ? -12.862 11.581 24.296 1.00 94.50 224 ASP A O 1
ATOM 1796 N N . GLU A 1 225 ? -14.073 12.256 22.540 1.00 93.19 225 GLU A N 1
ATOM 1797 C CA . GLU A 1 225 ? -15.172 12.843 23.321 1.00 93.19 225 GLU A CA 1
ATOM 1798 C C . GLU A 1 225 ? -16.159 11.773 23.823 1.00 93.19 225 GLU A C 1
ATOM 1800 O O . GLU A 1 225 ? -16.824 11.989 24.834 1.00 93.19 225 GLU A O 1
ATOM 1805 N N . LEU A 1 226 ? -16.278 10.644 23.115 1.00 92.62 226 LEU A N 1
ATOM 1806 C CA . LEU A 1 226 ? -17.220 9.563 23.432 1.00 92.62 226 LEU A CA 1
ATOM 1807 C C . LEU A 1 226 ? -16.598 8.439 24.265 1.00 92.62 226 LEU A C 1
ATOM 1809 O O . LEU A 1 226 ? -17.300 7.824 25.063 1.00 92.62 226 LEU A O 1
ATOM 1813 N N . TYR A 1 227 ? -15.310 8.166 24.066 1.00 95.56 227 TYR A N 1
ATOM 1814 C CA . TYR A 1 227 ? -14.628 6.984 24.578 1.00 95.56 227 TYR A CA 1
ATOM 1815 C C . TYR A 1 227 ? -13.241 7.328 25.111 1.00 95.56 227 TYR A C 1
ATOM 1817 O O . TYR A 1 227 ? -12.588 8.276 24.664 1.00 95.56 227 TYR A O 1
ATOM 1825 N N . THR A 1 228 ? -12.729 6.496 26.014 1.00 96.31 228 THR A N 1
ATOM 1826 C CA . THR A 1 228 ? -11.402 6.712 26.600 1.00 96.31 228 THR A CA 1
ATOM 1827 C C . THR A 1 228 ? -10.333 6.047 25.743 1.00 96.31 228 THR A C 1
ATOM 1829 O O . THR A 1 228 ? -10.409 4.859 25.445 1.00 96.31 228 THR A O 1
ATOM 1832 N N . ARG A 1 229 ? -9.285 6.778 25.345 1.00 95.31 229 ARG A N 1
ATOM 1833 C CA . ARG A 1 229 ? -8.152 6.160 24.636 1.00 95.31 229 ARG A CA 1
ATOM 1834 C C . ARG A 1 229 ? -7.410 5.192 25.547 1.00 95.31 229 ARG A C 1
ATOM 1836 O O . ARG A 1 229 ? -6.839 5.605 26.551 1.00 95.31 229 ARG A O 1
ATOM 1843 N N . HIS A 1 230 ? -7.338 3.937 25.126 1.00 93.69 230 HIS A N 1
ATOM 1844 C CA . HIS A 1 230 ? -6.619 2.890 25.837 1.00 93.69 230 HIS A CA 1
ATOM 1845 C C . HIS A 1 230 ? -5.195 2.713 25.292 1.00 93.69 230 HIS A C 1
ATOM 1847 O O . HIS A 1 230 ? -4.221 2.732 26.040 1.00 93.69 230 HIS A O 1
ATOM 1853 N N . ILE A 1 231 ? -5.048 2.590 23.967 1.00 94.38 231 ILE A N 1
ATOM 1854 C CA . ILE A 1 231 ? -3.749 2.384 23.308 1.00 94.38 231 ILE A CA 1
ATOM 1855 C C . ILE A 1 231 ? -3.633 3.319 22.109 1.00 94.38 231 ILE A C 1
ATOM 1857 O O . ILE A 1 231 ? -4.542 3.434 21.294 1.00 94.38 231 ILE A O 1
ATOM 1861 N N . THR A 1 232 ? -2.481 3.970 21.957 1.00 95.94 232 THR A N 1
ATOM 1862 C CA . THR A 1 232 ? -2.131 4.725 20.747 1.00 95.94 232 THR A CA 1
ATOM 1863 C C . THR A 1 232 ? -0.773 4.256 20.251 1.00 95.94 232 THR A C 1
ATOM 1865 O O . THR A 1 232 ? 0.251 4.537 20.866 1.00 95.94 232 THR A O 1
ATOM 1868 N N . GLN A 1 233 ? -0.760 3.539 19.130 1.00 93.88 233 GLN A N 1
ATOM 1869 C CA . GLN A 1 233 ? 0.459 3.034 18.504 1.00 93.88 233 GLN A CA 1
ATOM 1870 C C . GLN A 1 233 ? 0.504 3.519 17.060 1.00 93.88 233 GLN A C 1
ATOM 1872 O O . GLN A 1 233 ? 0.061 2.842 16.131 1.00 93.88 233 GLN A O 1
ATOM 1877 N N . LEU A 1 234 ? 1.019 4.737 16.895 1.00 92.94 234 LEU A N 1
ATOM 1878 C CA . LEU A 1 234 ? 1.147 5.405 15.608 1.00 92.94 234 LEU A CA 1
ATOM 1879 C C . LEU A 1 234 ? 2.616 5.671 15.274 1.00 92.94 234 LEU A C 1
ATOM 1881 O O . LEU A 1 234 ? 3.406 6.061 16.130 1.00 92.94 234 LEU A O 1
ATOM 1885 N N . ASP A 1 235 ? 2.972 5.513 14.002 1.00 88.88 235 ASP A N 1
ATOM 1886 C CA . ASP A 1 235 ? 4.253 5.950 13.464 1.00 88.88 235 ASP A CA 1
ATOM 1887 C C . ASP A 1 235 ? 4.342 7.490 13.426 1.00 88.88 235 ASP A C 1
ATOM 1889 O O . ASP A 1 235 ? 3.356 8.217 13.580 1.00 88.88 235 ASP A O 1
ATOM 1893 N N . ARG A 1 236 ? 5.537 8.022 13.135 1.00 86.56 236 ARG A N 1
ATOM 1894 C CA . ARG A 1 236 ? 5.774 9.478 13.012 1.00 86.56 236 ARG A CA 1
ATOM 1895 C C . ARG A 1 236 ? 4.890 10.169 11.962 1.00 86.56 236 ARG A C 1
ATOM 1897 O O . ARG A 1 236 ? 4.833 11.396 11.911 1.00 86.56 236 ARG A O 1
ATOM 1904 N N . ARG A 1 237 ? 4.239 9.410 11.078 1.00 85.31 237 ARG A N 1
ATOM 1905 C CA . ARG A 1 237 ? 3.362 9.910 10.014 1.00 85.31 237 ARG A CA 1
ATOM 1906 C C . ARG A 1 237 ? 1.881 9.801 10.392 1.00 85.31 237 ARG A C 1
ATOM 1908 O O . ARG A 1 237 ? 1.050 10.294 9.630 1.00 85.31 237 ARG A O 1
ATOM 1915 N N . GLY A 1 238 ? 1.550 9.220 11.545 1.00 89.06 238 GLY A N 1
ATOM 1916 C CA . GLY A 1 238 ? 0.181 9.015 12.010 1.00 89.06 238 GLY A CA 1
ATOM 1917 C C . GLY A 1 238 ? -0.504 7.804 11.376 1.00 89.06 238 GLY A C 1
ATOM 1918 O O . GLY A 1 238 ? -1.715 7.853 11.173 1.00 89.06 238 GLY A O 1
ATOM 1919 N N . ARG A 1 239 ? 0.250 6.767 10.997 1.00 90.50 239 ARG A N 1
ATOM 1920 C CA . ARG A 1 239 ? -0.278 5.449 10.604 1.00 90.50 239 ARG A CA 1
ATOM 1921 C C . ARG A 1 239 ? -0.097 4.457 11.742 1.00 90.50 239 ARG A C 1
ATOM 1923 O O . ARG A 1 239 ? 0.870 4.576 12.479 1.00 90.50 239 ARG A O 1
ATOM 1930 N N . GLY A 1 240 ? -0.968 3.466 11.854 1.00 93.50 240 GLY A N 1
ATOM 1931 C CA . GLY A 1 240 ? -0.941 2.505 12.957 1.00 93.50 240 GLY A CA 1
ATOM 1932 C C . GLY A 1 240 ? -2.341 2.254 13.485 1.00 93.50 240 GLY A C 1
ATOM 1933 O O . GLY A 1 240 ? -3.286 2.276 12.698 1.00 93.50 240 GLY A O 1
ATOM 1934 N N . ILE A 1 241 ? -2.482 2.045 14.790 1.00 96.31 241 ILE A N 1
ATOM 1935 C CA . ILE A 1 241 ? -3.792 1.871 15.421 1.00 96.31 241 ILE A CA 1
ATOM 1936 C C . ILE A 1 241 ? -3.983 2.836 16.584 1.00 96.31 241 ILE A C 1
ATOM 1938 O O . ILE A 1 241 ? -3.033 3.214 17.276 1.00 96.31 241 ILE A O 1
ATOM 1942 N N . ILE A 1 242 ? -5.239 3.189 16.810 1.00 97.56 242 ILE A N 1
ATOM 1943 C CA . ILE A 1 242 ? -5.706 3.704 18.091 1.00 97.56 242 ILE A CA 1
ATOM 1944 C C . ILE A 1 242 ? -6.789 2.750 18.584 1.00 97.56 242 ILE A C 1
ATOM 1946 O O . ILE A 1 242 ? -7.602 2.277 17.788 1.00 97.56 242 ILE A O 1
ATOM 1950 N N . VAL A 1 243 ? -6.762 2.458 19.879 1.00 97.56 243 VAL A N 1
ATOM 1951 C CA . VAL A 1 243 ? -7.748 1.640 20.576 1.00 97.56 243 VAL A CA 1
ATOM 1952 C C . VAL A 1 243 ? -8.447 2.515 21.605 1.00 97.56 243 VAL A C 1
ATOM 1954 O O . VAL A 1 243 ? -7.775 3.140 22.432 1.00 97.56 243 VAL A O 1
ATOM 1957 N N . TRP A 1 244 ? -9.771 2.552 21.556 1.00 97.81 244 TRP A N 1
ATOM 1958 C CA . TRP A 1 244 ? -10.619 3.199 22.551 1.00 97.81 244 TRP A CA 1
ATOM 1959 C C . TRP A 1 244 ? -11.343 2.139 23.374 1.00 97.81 244 TRP A C 1
ATOM 1961 O O . TRP A 1 244 ? -11.775 1.133 22.816 1.00 97.81 244 TRP A O 1
ATOM 1971 N N . ASP A 1 245 ? -11.448 2.378 24.677 1.00 96.88 245 ASP A N 1
ATOM 1972 C CA . ASP A 1 245 ? -12.317 1.650 25.599 1.00 96.88 245 ASP A CA 1
ATOM 1973 C C . ASP A 1 245 ? -13.724 2.244 25.501 1.00 96.88 245 ASP A C 1
ATOM 1975 O O . ASP A 1 245 ? -13.910 3.449 25.710 1.00 96.88 245 ASP A O 1
ATOM 1979 N N . THR A 1 246 ? -14.680 1.412 25.104 1.00 95.62 246 THR A N 1
ATOM 1980 C CA . THR A 1 246 ? -16.071 1.799 24.837 1.00 95.62 246 THR A CA 1
ATOM 1981 C C . THR A 1 246 ? -16.980 1.560 26.041 1.00 95.62 246 THR A C 1
ATOM 1983 O O . THR A 1 246 ? -18.147 1.957 26.015 1.00 95.62 246 THR A O 1
ATOM 1986 N N . ARG A 1 247 ? -16.449 0.981 27.125 1.00 92.19 247 ARG A N 1
ATOM 1987 C CA . ARG A 1 247 ? -17.168 0.785 28.387 1.00 92.19 247 ARG A CA 1
ATOM 1988 C C . ARG A 1 247 ? -17.315 2.137 29.093 1.00 92.19 247 ARG A C 1
ATOM 1990 O O . ARG A 1 247 ? -16.340 2.873 29.251 1.00 92.19 247 ARG A O 1
ATOM 1997 N N . LYS A 1 248 ? -18.548 2.481 29.466 1.00 70.62 248 LYS A N 1
ATOM 1998 C CA . LYS A 1 248 ? -18.879 3.705 30.216 1.00 70.62 248 LYS A CA 1
ATOM 1999 C C . LYS A 1 248 ? -18.738 3.497 31.715 1.00 70.62 248 LYS A C 1
ATOM 2001 O O . LYS A 1 248 ? -19.112 2.400 32.183 1.00 70.62 248 LYS A O 1
#

Organism: NCBI:txid1774971

Secondary structure (DSSP, 8-state):
-HHHHHHHHHHHHHHHHHHSSS---HHHHHHHHHHHHHHHHHHHHHHHHHHTT-S---GGGGGGGHHHHHHHHHHHHHHHHHHHHHHHTTSTT--HHHHHHHTHHHHHHHHHHHHHHHHHHHHHHS----HHHHHHHHHHHHHH-TTS-EEEEESSSS--HHHHHHHHHTTS----EE--HHHHHS-THHHHTTHHHHHTSSEEEEEESSS-GGG-HHHHHHHHHHSEEEEEEE-TTS-EEEEEE---

Solvent-accessible surface area (backbone atoms only — not comparable to full-atom values): 14043 Å² total; per-residue (Å²): 108,70,69,59,52,51,53,51,50,54,48,51,52,50,40,55,59,52,54,75,42,95,70,69,51,74,66,44,58,52,49,47,52,51,52,49,58,34,46,48,50,51,51,50,54,53,49,51,42,68,74,64,67,54,93,66,91,53,78,74,66,53,60,77,33,44,68,41,47,50,55,51,50,52,54,50,52,50,52,49,45,56,52,47,36,70,69,42,64,81,47,87,87,60,62,58,58,63,52,43,66,76,41,41,69,58,54,52,50,5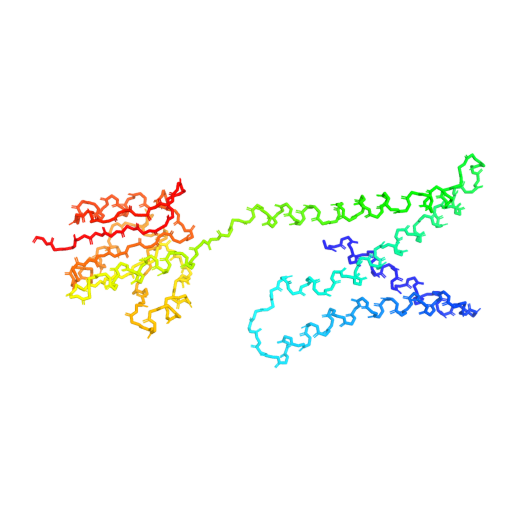3,53,50,44,69,64,44,43,62,56,49,51,52,54,71,65,51,74,81,67,64,53,65,61,43,35,50,51,53,49,50,57,52,65,72,45,74,90,59,45,75,44,33,30,33,36,35,85,83,63,72,54,61,74,48,23,38,80,73,47,77,60,78,45,66,62,77,49,59,51,39,73,60,61,65,72,44,68,76,62,73,61,51,74,47,45,68,68,51,59,75,26,46,26,42,35,43,33,18,67,84,41,36,49,83,73,35,60,66,58,52,51,48,48,58,73,74,26,50,79,73,45,80,53,58,50,101,75,34,29,30,40,40,30,29,34,44,71,128

Radius of gyration: 29.02 Å; Cα contacts (8 Å, |Δi|>4): 247; chains: 1; bounding box: 65×35×81 Å